Protein AF-A0A2V5QWX0-F1 (afdb_monomer)

Radius of gyration: 23.74 Å; Cα contacts (8 Å, |Δi|>4): 324; chains: 1; bounding box: 74×28×72 Å

Sequence (259 aa):
MKLTSRALVLADAAARFWMTHWLLIVGSVLVFASAILKWVNFPFSRHPVGLQVPLLRNLEVIPHFSLLSYGIGGIAVLTIGIVLVWRSATLPALAAAALLITLWMAAPCRIAFQQPALLGRLVAETQELSMIRGFTKTYLPVNYGTAETYSKKFEFDTIWDRFLAAYSFLGLGWYCFGIGSLLIAISLIARLPAGERVRALALSLIPTGVVIILLTPSLIGEHYFTKACIAQAQGAAERAIRYYRTAMWFDRWYAQDIN

Solvent-accessible surface area (backbone atoms only — not comparable to full-atom values): 13544 Å² total; per-residue (Å²): 115,76,65,61,56,53,50,51,53,50,50,54,53,50,50,54,48,41,75,72,40,46,46,44,52,54,10,49,51,28,39,53,51,13,23,76,24,40,29,39,59,46,78,78,56,84,51,41,29,17,34,36,40,51,69,84,59,77,84,85,70,68,88,48,87,37,85,58,5,52,19,47,49,46,49,52,40,48,54,52,21,52,54,28,47,75,68,71,36,55,68,66,20,41,49,32,26,34,49,44,44,26,56,50,58,43,52,43,47,39,38,33,53,73,30,43,68,56,48,50,47,51,47,49,44,46,51,50,52,50,50,52,47,53,48,40,70,74,75,42,81,88,74,89,67,88,76,82,86,77,85,81,85,78,64,70,89,42,76,65,38,32,40,53,51,35,52,70,34,54,24,67,10,48,55,32,31,41,53,11,25,49,34,34,36,53,51,45,58,74,71,53,56,80,88,51,50,63,58,55,55,57,45,57,46,54,36,53,51,51,51,48,64,56,44,47,38,42,57,55,10,54,53,27,38,54,52,13,54,53,30,44,77,70,67,38,56,73,60,14,54,52,26,41,53,51,10,29,72,46,14,57,56,70,50,55,86,78,114

Foldseek 3Di:
DVVVVVVVVVVVVVVVVCVQCVLLVQLLVLLQVLQQFFFFAAPPDDGAGQQQAAPPDANPDDRDRDCRGNSNLSNVLSVVLVVCVVVVNLLVNLLSLLVLLLSLLVQLLCQLFVHLVNLVNSLVSLVVVVVVVVCCVVPNPDDPDDDDDDPDDQDSLDSVSSSVSSVVRTTPSSVSSNSSSVSSNVSSLVVDDPVCNVVSVVSNVVSVVSSCVSCVLQVQLSVLQVVLVVCVVVVVNVSSVVSLVSSCVSTVNSVVVVD

Mean predicted aligned error: 9.33 Å

Structure (mmCIF, N/CA/C/O backbone):
data_AF-A0A2V5QWX0-F1
#
_entry.id   AF-A0A2V5QWX0-F1
#
loop_
_atom_site.group_PDB
_atom_site.id
_atom_site.type_symbol
_atom_site.label_atom_id
_atom_site.label_alt_id
_atom_site.label_comp_id
_atom_site.label_asym_id
_atom_site.label_entity_id
_atom_site.label_seq_id
_atom_site.pdbx_PDB_ins_code
_atom_site.Cartn_x
_atom_site.Cartn_y
_atom_site.Cartn_z
_atom_site.occupancy
_atom_site.B_iso_or_equiv
_atom_site.auth_seq_id
_atom_site.auth_comp_id
_atom_site.auth_asym_id
_atom_site.auth_atom_id
_atom_site.pdbx_PDB_model_num
ATOM 1 N N . MET A 1 1 ? -43.150 -0.955 34.600 1.00 53.59 1 MET A N 1
ATOM 2 C CA . MET A 1 1 ? -42.214 -0.017 35.270 1.00 53.59 1 MET A CA 1
ATOM 3 C C . MET A 1 1 ? -40.777 -0.534 35.442 1.00 53.59 1 MET A C 1
ATOM 5 O O . MET A 1 1 ? -39.869 0.239 35.196 1.00 53.59 1 MET A O 1
ATOM 9 N N . LYS A 1 2 ? -40.509 -1.801 35.815 1.00 57.66 2 LYS A N 1
ATOM 10 C CA . LYS A 1 2 ? -39.117 -2.308 35.973 1.00 57.66 2 LYS A CA 1
ATOM 11 C C . LYS A 1 2 ? -38.326 -2.511 34.662 1.00 57.66 2 LYS A C 1
ATOM 13 O O . LYS A 1 2 ? -37.102 -2.517 34.686 1.00 57.66 2 LYS A O 1
ATOM 18 N N . LEU A 1 3 ? -39.008 -2.698 33.528 1.00 60.41 3 LEU A N 1
ATOM 19 C CA . LEU A 1 3 ? -38.373 -2.875 32.211 1.00 60.41 3 LEU A CA 1
ATOM 20 C C . LEU A 1 3 ? -37.871 -1.550 31.620 1.00 60.41 3 LEU A C 1
ATOM 22 O O . LEU A 1 3 ? -36.773 -1.499 31.078 1.00 60.41 3 LEU A O 1
ATOM 26 N N . THR A 1 4 ? -38.631 -0.466 31.792 1.00 67.75 4 THR A N 1
ATOM 27 C CA . THR A 1 4 ? -38.266 0.870 31.303 1.00 67.75 4 THR A CA 1
ATOM 28 C C . THR A 1 4 ? -37.077 1.460 32.061 1.00 67.75 4 THR A C 1
ATOM 30 O O . THR A 1 4 ? -36.215 2.074 31.442 1.00 67.75 4 THR A O 1
ATOM 33 N N . SER A 1 5 ? -36.958 1.210 33.371 1.00 70.50 5 SER A N 1
ATOM 34 C CA . SER A 1 5 ? -35.798 1.662 34.154 1.00 70.50 5 SER A CA 1
ATOM 35 C C . SER A 1 5 ? -34.505 0.928 33.785 1.00 70.50 5 SER A C 1
ATOM 37 O O . SER A 1 5 ? -33.458 1.556 33.667 1.00 70.50 5 SER A O 1
ATOM 39 N N . ARG A 1 6 ? -34.565 -0.387 33.529 1.00 74.62 6 ARG A N 1
ATOM 40 C CA . ARG A 1 6 ? -33.408 -1.163 33.046 1.00 74.62 6 ARG A CA 1
ATOM 41 C C . ARG A 1 6 ? -32.978 -0.743 31.639 1.00 74.62 6 ARG A C 1
ATOM 43 O O . ARG A 1 6 ? -31.781 -0.654 31.384 1.00 74.62 6 ARG A O 1
ATOM 50 N N . ALA A 1 7 ? -33.935 -0.446 30.758 1.00 75.94 7 ALA A N 1
ATOM 51 C CA . ALA A 1 7 ? -33.654 0.057 29.414 1.00 75.94 7 ALA A CA 1
ATOM 52 C C . ALA A 1 7 ? -32.977 1.438 29.443 1.00 75.94 7 ALA A C 1
ATOM 54 O O . ALA A 1 7 ? -32.011 1.651 28.719 1.00 75.94 7 ALA A O 1
ATOM 55 N N . LEU A 1 8 ? -33.420 2.342 30.324 1.00 78.62 8 LEU A N 1
ATOM 56 C CA . LEU A 1 8 ? -32.794 3.654 30.525 1.00 78.62 8 LEU A CA 1
ATOM 57 C C . LEU A 1 8 ? -31.354 3.546 31.047 1.00 78.62 8 LEU A C 1
ATOM 59 O O . LEU A 1 8 ? -30.474 4.230 30.537 1.00 78.62 8 LEU A O 1
ATOM 63 N N . VAL A 1 9 ? -31.090 2.652 32.006 1.00 80.75 9 VAL A N 1
ATOM 64 C CA . VAL A 1 9 ? -29.729 2.424 32.529 1.00 80.75 9 VAL A CA 1
ATOM 65 C C . VAL A 1 9 ? -28.806 1.829 31.459 1.00 80.75 9 VAL A C 1
ATOM 67 O O . VAL A 1 9 ? -27.656 2.246 31.341 1.00 80.75 9 VAL A O 1
ATOM 70 N N . LEU A 1 10 ? -29.306 0.890 30.647 1.00 79.31 10 LEU A N 1
ATOM 71 C CA . LEU A 1 10 ? -28.557 0.334 29.514 1.00 79.31 10 LEU A CA 1
ATOM 72 C C . LEU A 1 10 ? -28.285 1.387 28.434 1.00 79.31 10 LEU A C 1
ATOM 74 O O . LEU A 1 10 ? -27.175 1.434 27.908 1.00 79.31 10 LEU A O 1
ATOM 78 N N . ALA A 1 11 ? -29.263 2.241 28.128 1.00 80.38 11 ALA A N 1
ATOM 79 C CA . ALA A 1 11 ? -29.111 3.320 27.158 1.00 80.38 11 ALA A CA 1
ATOM 80 C C . ALA A 1 11 ? -28.080 4.360 27.621 1.00 80.38 11 ALA A C 1
ATOM 82 O O . ALA A 1 11 ? -27.226 4.755 26.831 1.00 80.38 11 ALA A O 1
ATOM 83 N N . ASP A 1 12 ? -28.100 4.748 28.899 1.00 84.38 12 ASP A N 1
ATOM 84 C CA . ASP A 1 12 ? -27.150 5.721 29.451 1.00 84.38 12 ASP A CA 1
ATOM 85 C C . ASP A 1 12 ? -25.724 5.139 29.532 1.00 84.38 12 ASP A C 1
ATOM 87 O O . ASP A 1 12 ? -24.741 5.799 29.186 1.00 84.38 12 ASP A O 1
ATOM 91 N N . ALA A 1 13 ? -25.594 3.854 29.887 1.00 77.06 13 ALA A N 1
ATOM 92 C CA . ALA A 1 13 ? -24.316 3.142 29.842 1.00 77.06 13 ALA A CA 1
ATOM 93 C C . ALA A 1 13 ? -23.769 3.022 28.406 1.00 77.06 13 ALA A C 1
ATOM 95 O O . ALA A 1 13 ? -22.585 3.282 28.171 1.00 77.06 13 ALA A O 1
ATOM 96 N N . ALA A 1 14 ? -24.626 2.687 27.436 1.00 77.50 14 ALA A N 1
ATOM 97 C CA . ALA A 1 14 ? -24.260 2.616 26.024 1.00 77.50 14 ALA A CA 1
ATOM 98 C C . ALA A 1 14 ? -23.865 3.992 25.466 1.00 77.50 14 ALA A C 1
ATOM 100 O O . ALA A 1 14 ? -22.869 4.094 24.750 1.00 77.50 14 ALA A O 1
ATOM 101 N N . ALA A 1 15 ? -24.579 5.058 25.841 1.00 78.56 15 ALA A N 1
ATOM 102 C CA . ALA A 1 15 ? -24.275 6.425 25.427 1.00 78.56 15 ALA A CA 1
ATOM 103 C C . ALA A 1 15 ? -22.910 6.893 25.954 1.00 78.56 15 ALA A C 1
ATOM 105 O O . ALA A 1 15 ? -22.109 7.437 25.193 1.00 78.56 15 ALA A O 1
ATOM 106 N N . ARG A 1 16 ? -22.590 6.619 27.227 1.00 80.56 16 ARG A N 1
ATOM 107 C CA . ARG A 1 16 ? -21.269 6.928 27.809 1.00 80.56 16 ARG A CA 1
ATOM 108 C C . ARG A 1 16 ? -20.152 6.114 27.162 1.00 80.56 16 ARG A C 1
ATOM 110 O O . ARG A 1 16 ? -19.076 6.651 26.882 1.00 80.56 16 ARG A O 1
ATOM 117 N N . PHE A 1 17 ? -20.403 4.834 26.891 1.00 77.75 17 PHE A N 1
ATOM 118 C CA . PHE A 1 17 ? -19.453 3.976 26.189 1.00 77.75 17 PHE A CA 1
ATOM 119 C C . PHE A 1 17 ? -19.171 4.500 24.778 1.00 77.75 17 PHE A C 1
ATOM 121 O O . PHE A 1 17 ? -18.004 4.653 24.410 1.00 77.75 17 PHE A O 1
ATOM 128 N N . TRP A 1 18 ? -20.228 4.849 24.039 1.00 82.00 18 TRP A N 1
ATOM 129 C CA . TRP A 1 18 ? -20.151 5.440 22.707 1.00 82.00 18 TRP A CA 1
ATOM 130 C C . TRP A 1 18 ? -19.388 6.764 22.723 1.00 82.00 18 TRP A C 1
ATOM 132 O O . TRP A 1 18 ? -18.380 6.886 22.038 1.00 82.00 18 TRP A O 1
ATOM 142 N N . MET A 1 19 ? -19.771 7.711 23.583 1.00 78.62 19 MET A N 1
ATOM 143 C CA . MET A 1 19 ? -19.080 8.999 23.753 1.00 78.62 19 MET A CA 1
ATOM 144 C C . MET A 1 19 ? -17.579 8.837 24.008 1.00 78.62 19 MET A C 1
ATOM 146 O O . MET A 1 19 ? -16.774 9.641 23.547 1.00 78.62 19 MET A O 1
ATOM 150 N N . THR A 1 20 ? -17.189 7.765 24.697 1.00 81.81 20 THR A N 1
ATOM 151 C CA . THR A 1 20 ? -15.788 7.509 25.033 1.00 81.81 20 THR A CA 1
ATOM 152 C C . THR A 1 20 ? -15.037 6.781 23.907 1.00 81.81 20 THR A C 1
ATOM 154 O O . THR A 1 20 ? -13.852 7.041 23.700 1.00 81.81 20 THR A O 1
ATOM 157 N N . HIS A 1 21 ? -15.687 5.869 23.171 1.00 85.00 21 HIS A N 1
ATOM 158 C CA . HIS A 1 21 ? -15.045 4.937 22.223 1.00 85.00 21 HIS A CA 1
ATOM 159 C C . HIS A 1 21 ? -15.454 5.124 20.755 1.00 85.00 21 HIS A C 1
ATOM 161 O O . HIS A 1 21 ? -15.026 4.332 19.916 1.00 85.00 21 HIS A O 1
ATOM 167 N N . TRP A 1 22 ? -16.244 6.144 20.412 1.00 88.00 22 TRP A N 1
ATOM 168 C CA . TRP A 1 22 ? -16.793 6.308 19.061 1.00 88.00 22 TRP A CA 1
ATOM 169 C C . TRP A 1 22 ? -15.713 6.321 17.970 1.00 88.00 22 TRP A C 1
ATOM 171 O O . TRP A 1 22 ? -15.892 5.668 16.949 1.00 88.00 22 TRP A O 1
ATOM 181 N N . LEU A 1 23 ? -14.561 6.966 18.202 1.00 88.38 23 LEU A N 1
ATOM 182 C CA . LEU A 1 23 ? -13.438 6.976 17.251 1.00 88.38 23 LEU A CA 1
ATOM 183 C C . LEU A 1 23 ? -12.874 5.572 16.991 1.00 88.38 23 LEU A C 1
ATOM 185 O O . LEU A 1 23 ? -12.606 5.220 15.844 1.00 88.38 23 LEU A O 1
ATOM 189 N N . LEU A 1 24 ? -12.729 4.762 18.045 1.00 88.69 24 LEU A N 1
ATOM 190 C CA . LEU A 1 24 ? -12.291 3.366 17.946 1.00 88.69 24 LEU A CA 1
ATOM 191 C C . LEU A 1 24 ? -13.306 2.532 17.166 1.00 88.69 24 LEU A C 1
ATOM 193 O O . LEU A 1 24 ? -12.916 1.747 16.306 1.00 88.69 24 LEU A O 1
ATOM 197 N N . ILE A 1 25 ? -14.598 2.714 17.450 1.00 89.31 25 ILE A N 1
ATOM 198 C CA . ILE A 1 25 ? -15.682 1.962 16.811 1.00 89.31 25 ILE A CA 1
ATOM 199 C C . ILE A 1 25 ? -15.760 2.316 15.325 1.00 89.31 25 ILE A C 1
ATOM 201 O O . ILE A 1 25 ? -15.669 1.429 14.479 1.00 89.31 25 ILE A O 1
ATOM 205 N N . VAL A 1 26 ? -15.861 3.607 15.000 1.00 92.69 26 VAL A N 1
ATOM 206 C CA . VAL A 1 26 ? -15.926 4.093 13.615 1.00 92.69 26 VAL A CA 1
ATOM 207 C C . VAL A 1 26 ? -14.666 3.693 12.851 1.00 92.69 26 VAL A C 1
ATOM 209 O O . VAL A 1 26 ? -14.766 3.164 11.745 1.00 92.69 26 VAL A O 1
ATOM 212 N N . GLY A 1 27 ? -13.485 3.865 13.450 1.00 90.50 27 GLY A N 1
ATOM 213 C CA . GLY A 1 27 ? -12.227 3.472 12.824 1.00 90.50 27 GLY A CA 1
ATOM 214 C C . GLY A 1 27 ? -12.140 1.969 12.549 1.00 90.50 27 GLY A C 1
ATOM 215 O O . GLY A 1 27 ? -11.755 1.568 11.452 1.00 90.50 27 GLY A O 1
ATOM 216 N N . SER A 1 28 ? -12.586 1.135 13.493 1.00 91.00 28 SER A N 1
ATOM 217 C CA . SER A 1 28 ? -12.629 -0.326 13.326 1.00 91.00 28 SER A CA 1
ATOM 218 C C . SER A 1 28 ? -13.594 -0.748 12.220 1.00 91.00 28 SER A C 1
ATOM 220 O O . SER A 1 28 ? -13.252 -1.601 11.403 1.00 91.00 28 SER A O 1
ATOM 222 N N . VAL A 1 29 ? -14.777 -0.128 12.154 1.00 92.94 29 VAL A N 1
ATOM 223 C CA . VAL A 1 29 ? -15.765 -0.389 11.095 1.00 92.94 29 VAL A CA 1
ATOM 224 C C . VAL A 1 29 ? -15.205 -0.008 9.727 1.00 92.94 29 VAL A C 1
ATOM 226 O O . VAL A 1 29 ? -15.354 -0.777 8.783 1.00 92.94 29 VAL A O 1
ATOM 229 N N . LEU A 1 30 ? -14.514 1.128 9.615 1.00 92.38 30 LEU A N 1
ATOM 230 C CA . LEU A 1 30 ? -13.888 1.558 8.363 1.00 92.38 30 LEU A CA 1
ATOM 231 C C . LEU A 1 30 ? -12.765 0.613 7.916 1.00 92.38 30 LEU A C 1
ATOM 233 O O . LEU A 1 30 ? -12.723 0.235 6.744 1.00 92.38 30 LEU A O 1
ATOM 237 N N . VAL A 1 31 ? -11.892 0.184 8.835 1.00 90.25 31 VAL A N 1
ATOM 238 C CA . VAL A 1 31 ? -10.837 -0.803 8.543 1.00 90.25 31 VAL A CA 1
ATOM 239 C C . VAL A 1 31 ? -11.451 -2.143 8.133 1.00 90.25 31 VAL A C 1
ATOM 241 O O . VAL A 1 31 ? -11.013 -2.737 7.151 1.00 90.25 31 VAL A O 1
ATOM 244 N N . PHE A 1 32 ? -12.503 -2.601 8.809 1.00 89.94 32 PHE A N 1
ATOM 245 C CA . PHE A 1 32 ? -13.180 -3.846 8.452 1.00 89.94 32 PHE A CA 1
ATOM 246 C C . PHE A 1 32 ? -13.877 -3.756 7.086 1.00 89.94 32 PHE A C 1
ATOM 248 O O . PHE A 1 32 ? -13.670 -4.608 6.222 1.00 89.94 32 PHE A O 1
ATOM 255 N N . ALA A 1 33 ? -14.639 -2.686 6.846 1.00 89.69 33 ALA A N 1
ATOM 256 C CA . ALA A 1 33 ? -15.301 -2.435 5.569 1.00 89.69 33 ALA A CA 1
ATOM 257 C C . ALA A 1 33 ? -14.288 -2.321 4.423 1.00 89.69 33 ALA A C 1
ATOM 259 O O . ALA A 1 33 ? -14.529 -2.829 3.330 1.00 89.69 33 ALA A O 1
ATOM 260 N N . SER A 1 34 ? -13.115 -1.732 4.670 1.00 89.56 34 SER A N 1
ATOM 261 C CA . SER A 1 34 ? -12.067 -1.630 3.655 1.00 89.56 34 SER A CA 1
ATOM 262 C C . SER A 1 34 ? -11.634 -2.985 3.089 1.00 89.56 34 SER A C 1
ATOM 264 O O . SER A 1 34 ? -11.262 -3.052 1.919 1.00 89.56 34 SER A O 1
ATOM 266 N N . ALA A 1 35 ? -11.713 -4.068 3.874 1.00 86.38 35 ALA A N 1
ATOM 267 C CA . ALA A 1 35 ? -11.312 -5.397 3.427 1.00 86.38 35 ALA A CA 1
ATOM 268 C C . ALA A 1 35 ? -12.201 -5.910 2.285 1.00 86.38 35 ALA A C 1
ATOM 270 O O . ALA A 1 35 ? -11.708 -6.637 1.426 1.00 86.38 35 ALA A O 1
ATOM 271 N N . ILE A 1 36 ? -13.475 -5.497 2.252 1.00 85.56 36 ILE A N 1
ATOM 272 C CA . ILE A 1 36 ? -14.472 -5.881 1.238 1.00 85.56 36 ILE A CA 1
ATOM 273 C C . ILE A 1 36 ? -14.732 -4.792 0.184 1.00 85.56 36 ILE A C 1
ATOM 275 O O . ILE A 1 36 ? -15.482 -5.017 -0.765 1.00 85.56 36 ILE A O 1
ATOM 279 N N . LEU A 1 37 ? -14.102 -3.623 0.316 1.00 87.12 37 LEU A N 1
ATOM 280 C CA . LEU A 1 37 ? -14.188 -2.533 -0.655 1.00 87.12 37 LEU A CA 1
ATOM 281 C C . LEU A 1 37 ? -13.087 -2.628 -1.719 1.00 87.12 37 LEU A C 1
ATOM 283 O O . LEU A 1 37 ? -12.046 -3.258 -1.525 1.00 87.12 37 LEU A O 1
ATOM 287 N N . LYS A 1 38 ? -13.315 -1.965 -2.859 1.00 86.56 38 LYS A N 1
ATOM 288 C CA . LYS A 1 38 ? -12.349 -1.866 -3.963 1.00 86.56 38 LYS A CA 1
ATOM 289 C C . LYS A 1 38 ? -11.113 -1.086 -3.506 1.00 86.56 38 LYS A C 1
ATOM 291 O O . LYS A 1 38 ? -11.242 0.066 -3.089 1.00 86.56 38 LYS A O 1
ATOM 296 N N . TRP A 1 39 ? -9.936 -1.701 -3.590 1.00 82.94 39 TRP A N 1
ATOM 297 C CA . TRP A 1 39 ? -8.661 -1.072 -3.216 1.00 82.94 39 TRP A CA 1
ATOM 298 C C . TRP A 1 39 ? -7.938 -0.447 -4.403 1.00 82.94 39 TRP A C 1
ATOM 300 O O . TRP A 1 39 ? -7.329 0.605 -4.242 1.00 82.94 39 TRP A O 1
ATOM 310 N N . VAL A 1 40 ? -8.026 -1.067 -5.581 1.00 82.69 40 VAL A N 1
ATOM 311 C CA . VAL A 1 40 ? -7.425 -0.563 -6.823 1.00 82.69 40 VAL A CA 1
ATOM 312 C C . VAL A 1 40 ? -8.486 -0.558 -7.917 1.00 82.69 40 VAL A C 1
ATOM 314 O O . VAL A 1 40 ? -9.216 -1.534 -8.092 1.00 82.69 40 VAL A O 1
ATOM 317 N N . ASN A 1 41 ? -8.587 0.541 -8.651 1.00 80.19 41 ASN A N 1
ATOM 318 C CA . ASN A 1 41 ? -9.560 0.737 -9.712 1.00 80.19 41 ASN A CA 1
ATOM 319 C C . ASN A 1 41 ? -8.929 0.409 -11.068 1.00 80.19 41 ASN A C 1
ATOM 321 O O . ASN A 1 41 ? -8.251 1.240 -11.661 1.00 80.19 41 ASN A O 1
ATOM 325 N N . PHE A 1 42 ? -9.179 -0.802 -11.563 1.00 73.38 42 PHE A N 1
ATOM 326 C CA . PHE A 1 42 ? -8.927 -1.147 -12.964 1.00 73.38 42 PHE A CA 1
ATOM 327 C C . PHE A 1 42 ? -10.035 -0.606 -13.883 1.00 73.38 42 PHE A C 1
ATOM 329 O O . PHE A 1 42 ? -11.201 -0.736 -13.514 1.00 73.38 42 PHE A O 1
ATOM 336 N N . PRO A 1 43 ? -9.713 -0.032 -15.055 1.00 67.50 43 PRO A N 1
ATOM 337 C CA . PRO A 1 43 ? -10.717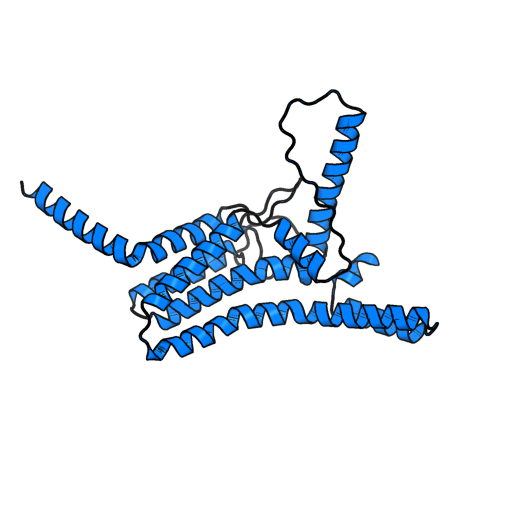 0.434 -16.014 1.00 67.50 43 PRO A CA 1
ATOM 338 C C . PRO A 1 43 ? -11.503 -0.698 -16.694 1.00 67.50 43 PRO A C 1
ATOM 340 O O . PRO A 1 43 ? -12.711 -0.565 -16.879 1.00 67.50 43 PRO A O 1
ATOM 343 N N . PHE A 1 44 ? -10.842 -1.809 -17.044 1.00 62.31 44 PHE A N 1
ATOM 344 C CA . PHE A 1 44 ? -11.472 -2.952 -17.723 1.00 62.31 44 PHE A CA 1
ATOM 345 C C . PHE A 1 44 ? -11.485 -4.215 -16.863 1.00 62.31 44 PHE A C 1
ATOM 347 O O . PHE A 1 44 ? -12.464 -4.965 -16.853 1.00 62.31 44 PHE A O 1
ATOM 354 N N . SER A 1 45 ? -10.397 -4.463 -16.134 1.00 68.56 45 SER A N 1
ATOM 355 C CA . SER A 1 45 ? -10.262 -5.658 -15.302 1.00 68.56 45 SER A CA 1
ATOM 356 C C . SER A 1 45 ? -11.094 -5.583 -14.012 1.00 68.56 45 SER A C 1
ATOM 358 O O . SER A 1 45 ? -11.471 -4.517 -13.525 1.00 68.56 45 SER A O 1
ATOM 360 N N . ARG A 1 46 ? -11.366 -6.744 -13.399 1.00 69.62 46 ARG A N 1
ATOM 361 C CA . ARG A 1 46 ? -12.071 -6.812 -12.109 1.00 69.62 46 ARG A CA 1
ATOM 362 C C . ARG A 1 46 ? -11.267 -6.073 -11.036 1.00 69.62 46 ARG A C 1
ATOM 364 O O . ARG A 1 46 ? -1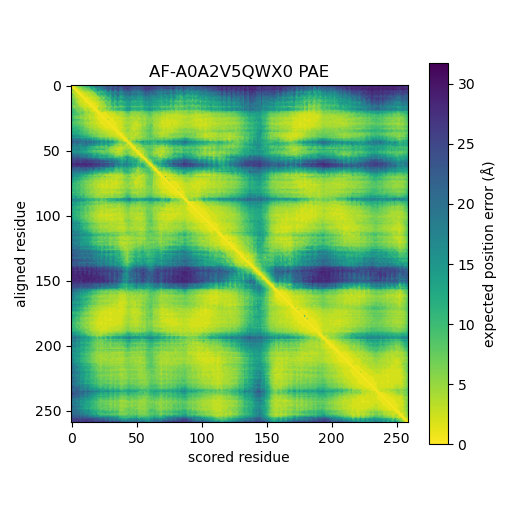0.129 -6.436 -10.756 1.00 69.62 46 ARG A O 1
ATOM 371 N N . HIS A 1 47 ? -11.878 -5.076 -10.402 1.00 77.38 47 HIS A N 1
ATOM 372 C CA . HIS A 1 47 ? -11.229 -4.307 -9.340 1.00 77.38 47 HIS A CA 1
ATOM 373 C C . HIS A 1 47 ? -10.905 -5.207 -8.134 1.00 77.38 47 HIS A C 1
ATOM 375 O O . HIS A 1 47 ? -11.836 -5.785 -7.555 1.00 77.38 47 HIS A O 1
ATOM 381 N N . PRO A 1 48 ? -9.630 -5.334 -7.722 1.00 76.06 48 PRO A N 1
ATOM 382 C CA . PRO A 1 48 ? -9.280 -6.135 -6.570 1.00 76.06 48 PRO A CA 1
ATOM 383 C C . PRO A 1 48 ? -9.808 -5.482 -5.296 1.00 76.06 48 PRO A C 1
ATOM 385 O O . PRO A 1 48 ? -9.680 -4.279 -5.037 1.00 76.06 48 PRO A O 1
ATOM 388 N N . VAL A 1 49 ? -10.416 -6.335 -4.491 1.00 80.50 49 VAL A N 1
ATOM 389 C CA . VAL A 1 49 ? -10.909 -6.018 -3.157 1.00 80.50 49 VAL A CA 1
ATOM 390 C C . VAL A 1 49 ? -9.754 -6.161 -2.157 1.00 80.50 49 VAL A C 1
ATOM 392 O O . VAL A 1 49 ? -8.807 -6.890 -2.441 1.00 80.50 49 VAL A O 1
ATOM 395 N N . GLY A 1 50 ? -9.799 -5.526 -0.982 1.00 72.31 50 GLY A N 1
ATOM 396 C CA . GLY A 1 50 ? -8.712 -5.597 0.014 1.00 72.31 50 GLY A CA 1
ATOM 397 C C . GLY A 1 50 ? -8.236 -7.020 0.361 1.00 72.31 50 GLY A C 1
ATOM 398 O O . GLY A 1 50 ? -7.039 -7.247 0.539 1.00 72.31 50 GLY A O 1
ATOM 399 N N . LEU A 1 51 ? -9.143 -8.004 0.378 1.00 76.81 51 LEU A N 1
ATOM 400 C CA . LEU A 1 51 ? -8.837 -9.436 0.577 1.00 76.81 51 LEU A CA 1
ATOM 401 C C . LEU A 1 51 ? -8.072 -10.104 -0.586 1.00 76.81 51 LEU A C 1
ATOM 403 O O . LEU A 1 51 ? -7.525 -11.196 -0.432 1.00 76.81 51 LEU A O 1
ATOM 407 N N . GLN A 1 52 ? -8.060 -9.475 -1.757 1.00 78.25 52 GLN A N 1
ATOM 408 C CA . GLN A 1 52 ? -7.427 -9.973 -2.981 1.00 78.25 52 GLN A CA 1
ATOM 409 C C . GLN A 1 52 ? -6.120 -9.243 -3.299 1.00 78.25 52 GLN A C 1
ATOM 411 O O . GLN A 1 52 ? -5.407 -9.671 -4.199 1.00 78.25 52 GLN A O 1
ATOM 416 N N . VAL A 1 53 ? -5.781 -8.167 -2.577 1.00 73.44 53 VAL A N 1
ATOM 417 C CA . VAL A 1 53 ? -4.513 -7.446 -2.758 1.00 73.44 53 VAL A CA 1
ATOM 418 C C . VAL A 1 53 ? -3.420 -8.150 -1.939 1.00 73.44 53 VAL A C 1
ATOM 420 O O . VAL A 1 53 ? -3.451 -8.067 -0.709 1.00 73.44 53 VAL A O 1
ATOM 423 N N . PRO A 1 54 ? -2.455 -8.854 -2.563 1.00 76.81 54 PRO A N 1
ATOM 424 C CA . PRO A 1 54 ? -1.413 -9.589 -1.861 1.00 76.81 54 PRO A CA 1
ATOM 425 C C . PRO A 1 54 ? -0.365 -8.661 -1.225 1.00 76.81 54 PRO A C 1
ATOM 427 O O . PRO A 1 54 ? 0.127 -7.706 -1.829 1.00 76.81 54 PRO A O 1
ATOM 430 N N . LEU A 1 55 ? 0.046 -9.002 -0.004 1.00 66.19 55 LEU A N 1
ATOM 431 C CA . LEU A 1 55 ? 1.019 -8.241 0.780 1.00 66.19 55 LEU A CA 1
ATOM 432 C C . LEU A 1 55 ? 2.474 -8.470 0.342 1.00 66.19 55 LEU A C 1
ATOM 434 O O . LEU A 1 55 ? 3.319 -7.607 0.530 1.00 66.19 55 LEU A O 1
ATOM 438 N N . LEU A 1 56 ? 2.783 -9.640 -0.220 1.00 64.31 56 LEU A N 1
ATOM 439 C CA . LEU A 1 56 ? 4.162 -10.061 -0.526 1.00 64.31 56 LEU A CA 1
ATOM 440 C C . LEU A 1 56 ? 4.346 -10.531 -1.975 1.00 64.31 56 LEU A C 1
ATOM 442 O O . LEU A 1 56 ? 5.453 -10.468 -2.497 1.00 64.31 56 LEU A O 1
ATOM 446 N N . ARG A 1 57 ? 3.273 -10.962 -2.649 1.00 62.72 57 ARG A N 1
ATOM 447 C CA . ARG A 1 57 ? 3.323 -11.513 -4.013 1.00 62.72 57 ARG A CA 1
ATOM 448 C C . ARG A 1 57 ? 3.033 -10.440 -5.070 1.00 62.72 57 ARG A C 1
ATOM 450 O O . ARG A 1 57 ? 2.340 -9.467 -4.775 1.00 62.72 57 ARG A O 1
ATOM 457 N N . ASN A 1 58 ? 3.546 -10.623 -6.288 1.00 62.28 58 ASN A N 1
ATOM 458 C CA . ASN A 1 58 ? 3.220 -9.766 -7.432 1.00 62.28 58 ASN A CA 1
ATOM 459 C C . ASN A 1 58 ? 1.728 -9.889 -7.777 1.00 62.28 58 ASN A C 1
ATOM 461 O O . ASN A 1 58 ? 1.196 -10.998 -7.834 1.00 62.28 58 ASN A O 1
ATOM 465 N N . LEU A 1 59 ? 1.068 -8.752 -8.022 1.00 57.09 59 LEU A N 1
ATOM 466 C CA . LEU A 1 59 ? -0.345 -8.666 -8.424 1.00 57.09 59 LEU A CA 1
ATOM 467 C C . LEU A 1 59 ? -0.611 -9.136 -9.871 1.00 57.09 59 LEU A C 1
ATOM 469 O O . LEU A 1 59 ? -1.756 -9.148 -10.309 1.00 57.09 59 LEU A O 1
ATOM 473 N N . GLU A 1 60 ? 0.429 -9.529 -10.610 1.00 54.25 60 GLU A N 1
ATOM 474 C CA . GLU A 1 60 ? 0.371 -9.898 -12.034 1.00 54.25 60 GLU A CA 1
ATOM 475 C C . GLU A 1 60 ? -0.487 -11.143 -12.316 1.00 54.25 60 GLU A C 1
ATOM 477 O O . GLU A 1 60 ? -1.026 -11.287 -13.412 1.00 54.25 60 GLU A O 1
ATOM 482 N N . VAL A 1 61 ? -0.652 -12.036 -11.336 1.00 49.97 61 VAL A N 1
ATOM 483 C CA . VAL A 1 61 ? -1.254 -13.357 -11.550 1.00 49.97 61 VAL A CA 1
ATOM 484 C C . VAL A 1 61 ? -2.567 -13.475 -10.785 1.00 49.97 61 VAL A C 1
ATOM 486 O O . VAL A 1 61 ? -2.565 -13.960 -9.661 1.00 49.97 61 VAL A O 1
ATOM 489 N N . ILE A 1 62 ? -3.660 -13.056 -11.438 1.00 49.84 62 ILE A N 1
ATOM 490 C CA . ILE A 1 62 ? -5.079 -13.399 -11.191 1.00 49.84 62 ILE A CA 1
ATOM 491 C C . ILE A 1 62 ? -5.573 -13.159 -9.737 1.00 49.84 62 ILE A C 1
ATOM 493 O O . ILE A 1 62 ? -5.011 -13.707 -8.792 1.00 49.84 62 ILE A O 1
ATOM 497 N N . PRO A 1 63 ? -6.680 -12.420 -9.511 1.00 54.62 63 PRO A N 1
ATOM 498 C CA . PRO A 1 63 ? -7.172 -12.098 -8.167 1.00 54.62 63 PRO A CA 1
ATOM 499 C C . PRO A 1 63 ? -7.692 -13.347 -7.435 1.00 54.62 63 PRO A C 1
ATOM 501 O O . PRO A 1 63 ? -8.878 -13.670 -7.469 1.00 54.62 63 PRO A O 1
ATOM 504 N N . HIS A 1 64 ? -6.793 -14.051 -6.757 1.00 59.88 64 HIS A N 1
ATOM 505 C CA . HIS A 1 64 ? -7.110 -15.154 -5.864 1.00 59.88 64 HIS A CA 1
ATOM 506 C C . HIS A 1 64 ? -7.160 -14.646 -4.424 1.00 59.88 64 HIS A C 1
ATOM 508 O O . HIS A 1 64 ? -6.414 -13.744 -4.037 1.00 59.88 64 HIS A O 1
ATOM 514 N N . PHE A 1 65 ? -8.029 -15.244 -3.609 1.00 59.94 65 PHE A N 1
ATOM 515 C CA . PHE A 1 65 ? -8.001 -15.025 -2.167 1.00 59.94 65 PHE A CA 1
ATOM 516 C C . PHE A 1 65 ? -6.627 -15.433 -1.627 1.00 59.94 65 PHE A C 1
ATOM 518 O O . PHE A 1 65 ? -6.233 -16.594 -1.719 1.00 59.94 65 PHE A O 1
ATOM 525 N N . SER A 1 66 ? -5.891 -14.466 -1.080 1.00 65.19 66 SER A N 1
ATOM 526 C CA . SER A 1 66 ? -4.584 -14.698 -0.472 1.00 65.19 66 SER A CA 1
ATOM 527 C C . SER A 1 66 ? -4.698 -14.511 1.031 1.00 65.19 66 SER A C 1
ATOM 529 O O . SER A 1 66 ? -5.135 -13.453 1.484 1.00 65.19 66 SER A O 1
ATOM 531 N N . LEU A 1 67 ? -4.253 -15.513 1.796 1.00 66.12 67 LEU A N 1
ATOM 532 C CA . LEU A 1 67 ? -4.123 -15.438 3.258 1.00 66.12 67 LEU A CA 1
ATOM 533 C C . LEU A 1 67 ? -3.208 -14.277 3.688 1.00 66.12 67 LEU A C 1
ATOM 535 O O . LEU A 1 67 ? -3.420 -13.664 4.728 1.00 66.12 67 LEU A O 1
ATOM 539 N N . LEU A 1 68 ? -2.229 -13.933 2.846 1.00 77.19 68 LEU A N 1
ATOM 540 C CA . LEU A 1 68 ? -1.351 -12.775 3.000 1.00 77.19 68 LEU A CA 1
ATOM 541 C C . LEU A 1 68 ? -1.860 -11.627 2.123 1.00 77.19 68 LEU A C 1
ATOM 543 O O . LEU A 1 68 ? -1.206 -11.244 1.150 1.00 77.19 68 LEU A O 1
ATOM 547 N N . SER A 1 69 ? -3.054 -11.123 2.427 1.00 83.12 69 SER A N 1
ATOM 548 C CA . SER A 1 69 ? -3.628 -9.934 1.788 1.00 83.12 69 SER A CA 1
ATOM 549 C C . SER A 1 69 ? -3.669 -8.745 2.741 1.00 83.12 69 SER A C 1
ATOM 551 O O . SER A 1 69 ? -3.659 -8.914 3.962 1.00 83.12 69 SER A O 1
ATOM 553 N N . TYR A 1 70 ? -3.745 -7.534 2.185 1.00 81.31 70 TYR A N 1
ATOM 554 C CA . TYR A 1 70 ? -3.904 -6.311 2.978 1.00 81.31 70 TYR A CA 1
ATOM 555 C C . TYR A 1 70 ? -5.169 -6.351 3.845 1.00 81.31 70 TYR A C 1
ATOM 557 O O . TYR A 1 70 ? -5.122 -5.947 5.004 1.00 81.31 70 TYR A O 1
ATOM 565 N N . GLY A 1 71 ? -6.272 -6.899 3.323 1.00 81.56 71 GLY A N 1
ATOM 566 C CA . GLY A 1 71 ? -7.519 -7.062 4.071 1.00 81.56 71 GLY A CA 1
ATOM 567 C C . GLY A 1 71 ? -7.381 -8.015 5.260 1.00 81.56 71 GLY A C 1
ATOM 568 O O . GLY A 1 71 ? -7.735 -7.645 6.377 1.00 81.56 71 GLY A O 1
ATOM 569 N N . ILE A 1 72 ? -6.825 -9.216 5.054 1.00 85.19 72 ILE A N 1
ATOM 570 C CA . ILE A 1 72 ? -6.658 -10.201 6.141 1.00 85.19 72 ILE A CA 1
ATOM 571 C C . ILE A 1 72 ? -5.637 -9.708 7.168 1.00 85.19 72 ILE A C 1
ATOM 573 O O . ILE A 1 72 ? -5.900 -9.782 8.367 1.00 85.19 72 ILE A O 1
ATOM 577 N N . GLY A 1 73 ? -4.511 -9.149 6.714 1.00 85.75 73 GLY A N 1
ATOM 578 C CA . GLY A 1 73 ? -3.511 -8.547 7.595 1.00 85.75 73 GLY A CA 1
ATOM 579 C C . GLY A 1 73 ? -4.092 -7.395 8.416 1.00 85.75 73 GLY A C 1
ATOM 580 O O . GLY A 1 73 ? -3.896 -7.344 9.628 1.00 85.75 73 GLY A O 1
ATOM 581 N N . GLY A 1 74 ? -4.879 -6.523 7.783 1.00 86.06 74 GLY A N 1
ATOM 582 C CA . GLY A 1 74 ? -5.587 -5.433 8.449 1.00 86.06 74 GLY A CA 1
ATOM 583 C C . GLY A 1 74 ? -6.562 -5.919 9.522 1.00 86.06 74 GLY A C 1
ATOM 584 O O . GLY A 1 74 ? -6.529 -5.422 10.645 1.00 86.06 74 GLY A O 1
ATOM 585 N N . ILE A 1 75 ? -7.382 -6.931 9.216 1.00 88.81 75 ILE A N 1
ATOM 586 C CA . ILE A 1 75 ? -8.315 -7.533 10.183 1.00 88.81 75 ILE A CA 1
ATOM 587 C C . ILE A 1 75 ? -7.550 -8.189 11.340 1.00 88.81 75 ILE A C 1
ATOM 589 O O . ILE A 1 75 ? -7.894 -7.970 12.500 1.00 88.81 75 ILE A O 1
ATOM 593 N N . ALA A 1 76 ? -6.489 -8.948 11.057 1.00 90.06 76 ALA A N 1
ATOM 594 C CA . ALA A 1 76 ? -5.682 -9.594 12.089 1.00 90.06 76 ALA A CA 1
ATOM 595 C C . ALA A 1 76 ? -5.058 -8.559 13.041 1.00 90.06 76 ALA A C 1
ATOM 597 O O . ALA A 1 76 ? -5.231 -8.653 14.256 1.00 90.06 76 ALA A O 1
ATOM 598 N N . VAL A 1 77 ? -4.417 -7.516 12.505 1.00 90.69 77 VAL A N 1
ATOM 599 C CA . VAL A 1 77 ? -3.821 -6.444 13.319 1.00 90.69 77 VAL A CA 1
ATOM 600 C C . VAL A 1 77 ? -4.891 -5.677 14.103 1.00 90.69 77 VAL A C 1
ATOM 602 O O . VAL A 1 77 ? -4.684 -5.379 15.279 1.00 90.69 77 VAL A O 1
ATOM 605 N N . LEU A 1 78 ? -6.058 -5.419 13.502 1.00 90.38 78 LEU A N 1
ATOM 606 C CA . LEU A 1 78 ? -7.182 -4.773 14.180 1.00 90.38 78 LEU A CA 1
ATOM 607 C C . LEU A 1 78 ? -7.692 -5.611 15.360 1.00 90.38 78 LEU A C 1
ATOM 609 O O . LEU A 1 78 ? -7.859 -5.080 16.456 1.00 90.38 78 LEU A O 1
ATOM 613 N N . THR A 1 79 ? -7.910 -6.915 15.163 1.00 89.75 79 THR A N 1
ATOM 614 C CA . THR A 1 79 ? -8.379 -7.810 16.237 1.00 89.75 79 THR A CA 1
ATOM 615 C C . THR A 1 79 ? -7.382 -7.876 17.392 1.00 89.75 79 THR A C 1
ATOM 617 O O . THR A 1 79 ? -7.786 -7.744 18.547 1.00 89.75 79 THR A O 1
ATOM 620 N N . ILE A 1 80 ? -6.081 -7.976 17.096 1.00 89.56 80 ILE A N 1
ATOM 621 C CA . ILE A 1 80 ? -5.014 -7.921 18.105 1.00 89.56 80 ILE A CA 1
ATOM 622 C C . ILE A 1 80 ? -5.053 -6.579 18.847 1.00 89.56 80 ILE A C 1
ATOM 624 O O . ILE A 1 80 ? -5.029 -6.557 20.077 1.00 89.56 80 ILE A O 1
ATOM 628 N N . GLY A 1 81 ? -5.174 -5.463 18.121 1.00 86.50 81 GLY A N 1
ATOM 629 C CA . GLY A 1 81 ? -5.279 -4.125 18.703 1.00 86.50 81 GLY A CA 1
ATOM 630 C C . GLY A 1 81 ? -6.464 -3.989 19.662 1.00 86.50 81 GLY A C 1
ATOM 631 O O . GLY A 1 81 ? -6.289 -3.522 20.785 1.00 86.50 81 GLY A O 1
ATOM 632 N N . ILE A 1 82 ? -7.651 -4.464 19.271 1.00 87.19 82 ILE A N 1
ATOM 633 C CA . ILE A 1 82 ? -8.861 -4.436 20.110 1.00 87.19 82 ILE A CA 1
ATOM 634 C C . ILE A 1 82 ? -8.673 -5.280 21.378 1.00 87.19 82 ILE A C 1
ATOM 636 O O . ILE A 1 82 ? -8.998 -4.821 22.474 1.00 87.19 82 ILE A O 1
ATOM 640 N N . VAL A 1 83 ? -8.107 -6.486 21.256 1.00 89.12 83 VAL A N 1
ATOM 641 C CA . VAL A 1 83 ? -7.825 -7.359 22.410 1.00 89.12 83 VAL A CA 1
ATOM 642 C C . VAL A 1 83 ? -6.838 -6.698 23.377 1.00 89.12 83 VAL A C 1
ATOM 644 O O . VAL A 1 83 ? -7.013 -6.785 24.593 1.00 89.12 83 VAL A O 1
ATOM 647 N N . LEU A 1 84 ? -5.825 -5.999 22.862 1.00 87.94 84 LEU A N 1
ATOM 648 C CA . LEU A 1 84 ? -4.848 -5.277 23.680 1.00 87.94 84 LEU A CA 1
ATOM 649 C C . LEU A 1 84 ? -5.466 -4.072 24.397 1.00 87.94 84 LEU A C 1
ATOM 651 O O . LEU A 1 84 ? -5.195 -3.875 25.582 1.00 87.94 84 LEU A O 1
ATOM 655 N N . VAL A 1 85 ? -6.347 -3.319 23.730 1.00 84.88 85 VAL A N 1
ATOM 656 C CA . VAL A 1 85 ? -7.128 -2.248 24.375 1.00 84.88 85 VAL A CA 1
ATOM 657 C C . VAL A 1 85 ? -7.989 -2.814 25.500 1.00 84.88 85 VAL A C 1
ATOM 659 O O . VAL A 1 85 ? -8.042 -2.229 26.580 1.00 84.88 85 VAL A O 1
ATOM 662 N N . TRP A 1 86 ? -8.624 -3.968 25.279 1.00 83.94 86 TRP A N 1
ATOM 663 C CA . TRP A 1 86 ? -9.457 -4.611 26.295 1.00 83.94 86 TRP A CA 1
ATOM 664 C C . TRP A 1 86 ? -8.655 -5.070 27.522 1.00 83.94 86 TRP A C 1
ATOM 666 O O . TRP A 1 86 ? -9.166 -5.050 28.638 1.00 83.94 86 TRP A O 1
ATOM 676 N N . ARG A 1 87 ? -7.372 -5.405 27.338 1.00 85.31 87 ARG A N 1
ATOM 677 C CA . ARG A 1 87 ? -6.425 -5.715 28.422 1.00 85.31 87 ARG A CA 1
ATOM 678 C C . ARG A 1 87 ? -5.755 -4.481 29.043 1.00 85.31 87 ARG A C 1
ATOM 680 O O . ARG A 1 87 ? -4.772 -4.634 29.763 1.00 85.31 87 ARG A O 1
ATOM 687 N N . SER A 1 88 ? -6.247 -3.273 28.763 1.00 76.94 88 SER A N 1
ATOM 688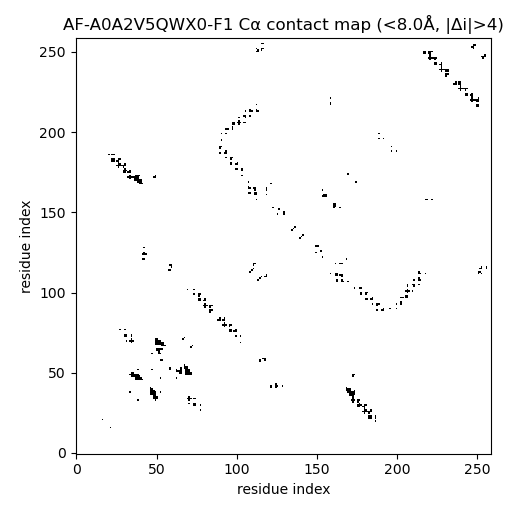 C CA . SER A 1 88 ? -5.665 -1.998 29.219 1.00 76.94 88 SER A CA 1
ATOM 689 C C . SER A 1 88 ? -4.221 -1.758 28.754 1.00 76.94 88 SER A C 1
ATOM 691 O O . SER A 1 88 ? -3.512 -0.925 29.315 1.00 76.94 88 SER A O 1
ATOM 693 N N . ALA A 1 89 ? -3.776 -2.451 27.702 1.00 79.75 89 ALA A N 1
ATOM 694 C CA . ALA A 1 89 ? -2.437 -2.331 27.142 1.00 79.75 89 ALA A CA 1
ATOM 695 C C . ALA A 1 89 ? -2.446 -1.335 25.965 1.00 79.75 89 ALA A C 1
ATOM 697 O O . ALA A 1 89 ? -2.405 -1.708 24.790 1.00 79.75 89 ALA A O 1
ATOM 698 N N . THR A 1 90 ? -2.524 -0.041 26.283 1.00 80.94 90 THR A N 1
ATOM 699 C CA . THR A 1 90 ? -2.671 1.055 25.304 1.00 80.94 90 THR A CA 1
ATOM 700 C C . THR A 1 90 ? -1.452 1.235 24.397 1.00 80.94 90 THR A C 1
ATOM 702 O O . THR A 1 90 ? -1.610 1.507 23.209 1.00 80.94 90 THR A O 1
ATOM 705 N N . LEU A 1 91 ? -0.238 1.037 24.915 1.00 81.31 91 LEU A N 1
ATOM 706 C CA . LEU A 1 91 ? 1.005 1.177 24.151 1.00 81.31 91 LEU A CA 1
ATOM 707 C C . LEU A 1 91 ? 1.180 0.105 23.051 1.00 81.31 91 LEU A C 1
ATOM 709 O O . LEU A 1 91 ? 1.435 0.477 21.905 1.00 81.31 91 LEU A O 1
ATOM 713 N N . PRO A 1 92 ? 0.997 -1.208 23.306 1.00 81.88 92 PRO A N 1
ATOM 714 C CA . PRO A 1 92 ? 1.033 -2.200 22.230 1.00 81.88 92 PRO A CA 1
ATOM 715 C C . PRO A 1 92 ? -0.181 -2.097 21.292 1.00 81.88 92 PRO A C 1
ATOM 717 O O . PRO A 1 92 ? -0.049 -2.378 20.102 1.00 81.88 92 PRO A O 1
ATOM 720 N N . ALA A 1 93 ? -1.339 -1.620 21.769 1.00 84.56 93 ALA A N 1
ATOM 721 C CA . ALA A 1 93 ? -2.450 -1.273 20.880 1.00 84.56 93 ALA A CA 1
ATOM 722 C C . ALA A 1 93 ? -2.078 -0.131 19.917 1.00 84.56 93 ALA A C 1
ATOM 724 O O . ALA A 1 93 ? -2.450 -0.161 18.743 1.00 84.56 93 ALA A O 1
ATOM 725 N N . LEU A 1 94 ? -1.295 0.850 20.379 1.00 86.44 94 LEU A N 1
ATOM 726 C CA . LEU A 1 94 ? -0.775 1.910 19.520 1.00 86.44 94 LEU A CA 1
ATOM 727 C C . LEU A 1 94 ? 0.225 1.368 18.490 1.00 86.44 94 LEU A C 1
ATOM 729 O O . LEU A 1 94 ? 0.200 1.800 17.341 1.00 86.44 94 LEU A O 1
ATOM 733 N N . ALA A 1 95 ? 1.061 0.394 18.859 1.00 87.19 95 ALA A N 1
ATOM 734 C CA . ALA A 1 95 ? 1.938 -0.279 17.902 1.00 87.19 95 ALA A CA 1
ATOM 735 C C . ALA A 1 95 ? 1.135 -1.004 16.804 1.00 87.19 95 ALA A C 1
ATOM 737 O O . ALA A 1 95 ? 1.487 -0.916 15.630 1.00 87.19 95 ALA A O 1
ATOM 738 N N . ALA A 1 96 ? 0.010 -1.641 17.153 1.00 87.19 96 ALA A N 1
ATOM 739 C CA . ALA A 1 96 ? -0.907 -2.215 16.167 1.00 87.19 96 ALA A CA 1
ATOM 740 C C . ALA A 1 96 ? -1.498 -1.138 15.233 1.00 87.19 96 ALA A C 1
ATOM 742 O O . ALA A 1 96 ? -1.536 -1.330 14.019 1.00 87.19 96 ALA A O 1
ATOM 743 N N . ALA A 1 97 ? -1.883 0.028 15.761 1.00 88.69 97 ALA A N 1
ATOM 744 C CA . ALA A 1 97 ? -2.343 1.149 14.936 1.00 88.69 97 ALA A CA 1
ATOM 745 C C . ALA A 1 97 ? -1.237 1.701 14.014 1.00 88.69 97 ALA A C 1
ATOM 747 O O . ALA A 1 97 ? -1.500 2.003 12.850 1.00 88.69 97 ALA A O 1
ATOM 748 N N . ALA A 1 98 ? 0.008 1.776 14.497 1.00 89.94 98 ALA A N 1
ATOM 749 C CA . ALA A 1 98 ? 1.158 2.159 13.682 1.00 89.94 98 ALA A CA 1
ATOM 750 C C . ALA A 1 98 ? 1.380 1.171 12.528 1.00 89.94 98 ALA A C 1
ATOM 752 O O . ALA A 1 98 ? 1.574 1.607 11.398 1.00 89.94 98 ALA A O 1
ATOM 753 N N . LEU A 1 99 ? 1.249 -0.139 12.776 1.00 90.25 99 LEU A N 1
ATOM 754 C CA . LEU A 1 99 ? 1.308 -1.165 11.730 1.00 90.25 99 LEU A CA 1
ATOM 755 C C . LEU A 1 99 ? 0.184 -1.014 10.696 1.00 90.25 99 LEU A C 1
ATOM 757 O O . LEU A 1 99 ? 0.441 -1.165 9.504 1.00 90.25 99 LEU A O 1
ATOM 761 N N . LEU A 1 100 ? -1.042 -0.678 11.110 1.00 90.81 100 LEU A N 1
ATOM 762 C CA . LEU A 1 100 ? -2.130 -0.393 10.165 1.00 90.81 100 LEU A CA 1
ATOM 763 C C . LEU A 1 100 ?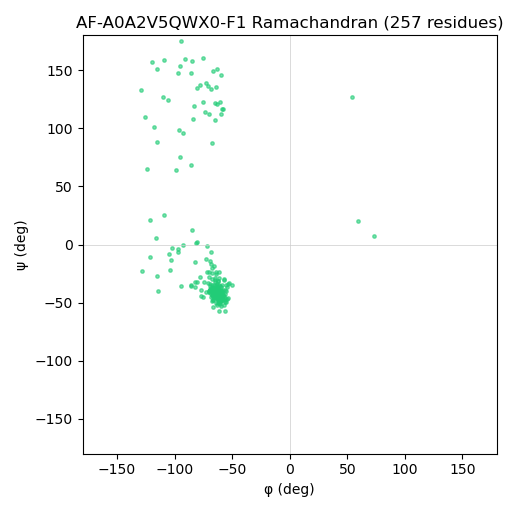 -1.798 0.811 9.269 1.00 90.81 100 LEU A C 1
ATOM 765 O O . LEU A 1 100 ? -1.955 0.736 8.052 1.00 90.81 100 LEU A O 1
ATOM 769 N N . ILE A 1 101 ? -1.252 1.888 9.843 1.00 91.56 101 ILE A N 1
ATOM 770 C CA . ILE A 1 101 ? -0.778 3.053 9.076 1.00 91.56 101 ILE A CA 1
ATOM 771 C C . ILE A 1 101 ? 0.366 2.653 8.132 1.00 91.56 101 ILE A C 1
ATOM 773 O O . ILE A 1 101 ? 0.390 3.074 6.977 1.00 91.56 101 ILE A O 1
ATOM 777 N N . THR A 1 102 ? 1.288 1.797 8.577 1.00 90.88 102 THR A N 1
ATOM 778 C CA . THR A 1 102 ? 2.358 1.257 7.729 1.00 90.88 102 THR A CA 1
ATOM 779 C C . THR A 1 102 ? 1.793 0.496 6.534 1.00 90.88 102 THR A C 1
ATOM 781 O O . THR A 1 102 ? 2.221 0.732 5.407 1.00 90.88 102 THR A O 1
ATOM 784 N N . LEU A 1 103 ? 0.805 -0.377 6.749 1.00 89.00 103 LEU A N 1
ATOM 785 C CA . LEU A 1 103 ? 0.129 -1.106 5.675 1.00 89.00 103 LEU A CA 1
ATOM 786 C C . LEU A 1 103 ? -0.576 -0.145 4.706 1.00 89.00 103 LEU A C 1
ATOM 788 O O . LEU A 1 103 ? -0.500 -0.326 3.491 1.00 89.00 103 LEU A O 1
ATOM 792 N N . TRP A 1 104 ? -1.207 0.905 5.231 1.00 91.50 104 TRP A N 1
ATOM 793 C CA . TRP A 1 104 ? -1.887 1.921 4.431 1.00 91.50 104 TRP A CA 1
ATOM 794 C C . TRP A 1 104 ? -0.918 2.668 3.504 1.00 91.50 104 TRP A C 1
ATOM 796 O O . TRP A 1 104 ? -1.183 2.773 2.304 1.00 91.50 104 TRP A O 1
ATOM 806 N N . MET A 1 105 ? 0.222 3.129 4.032 1.00 89.69 105 MET A N 1
ATOM 807 C CA . MET A 1 105 ? 1.229 3.863 3.254 1.00 89.69 105 MET A CA 1
ATOM 808 C C . MET A 1 105 ? 2.041 2.959 2.322 1.00 89.69 105 MET A C 1
ATOM 810 O O . MET A 1 105 ? 2.417 3.376 1.229 1.00 89.69 105 MET A O 1
ATOM 814 N N . ALA A 1 106 ? 2.282 1.706 2.712 1.00 87.44 106 ALA A N 1
ATOM 815 C CA . ALA A 1 106 ? 3.040 0.768 1.894 1.00 87.44 106 ALA A CA 1
ATOM 816 C C . ALA A 1 106 ? 2.323 0.427 0.580 1.00 87.44 106 ALA A C 1
ATOM 818 O O . ALA A 1 106 ? 2.991 0.185 -0.419 1.00 87.44 106 ALA A O 1
ATOM 819 N N . ALA A 1 107 ? 0.986 0.401 0.554 1.00 85.75 107 ALA A N 1
ATOM 820 C CA . ALA A 1 107 ? 0.224 0.012 -0.633 1.00 85.75 107 ALA A CA 1
ATOM 821 C C . ALA A 1 107 ? 0.548 0.858 -1.890 1.00 85.75 107 ALA A C 1
ATOM 823 O O . ALA A 1 107 ? 1.011 0.271 -2.871 1.00 85.75 107 ALA A O 1
ATOM 824 N N . PRO A 1 108 ? 0.404 2.201 -1.892 1.00 86.44 108 PRO A N 1
ATOM 825 C CA . PRO A 1 108 ? 0.775 3.020 -3.048 1.00 86.44 108 PRO A CA 1
ATOM 826 C C . PRO A 1 108 ? 2.266 2.953 -3.374 1.00 86.44 108 PRO A C 1
ATOM 828 O O . PRO A 1 108 ? 2.618 2.854 -4.544 1.00 86.44 108 PRO A O 1
ATOM 831 N N . CYS A 1 109 ? 3.147 2.944 -2.367 1.00 86.44 109 CYS A N 1
ATOM 832 C CA . CYS A 1 109 ? 4.592 2.852 -2.592 1.00 86.44 109 CYS A CA 1
ATOM 833 C C . CYS A 1 109 ? 4.984 1.536 -3.277 1.00 86.44 109 CYS A C 1
ATOM 835 O O . CYS A 1 109 ? 5.842 1.523 -4.154 1.00 86.44 109 CYS A O 1
ATOM 837 N N . ARG A 1 110 ? 4.343 0.418 -2.922 1.00 85.81 110 ARG A N 1
ATOM 838 C CA . ARG A 1 110 ? 4.606 -0.871 -3.573 1.00 85.81 110 ARG A CA 1
ATOM 839 C C . ARG A 1 110 ? 4.095 -0.907 -5.008 1.00 85.81 110 ARG A C 1
ATOM 841 O O . ARG A 1 110 ? 4.801 -1.430 -5.864 1.00 85.81 110 ARG A O 1
ATOM 848 N N . ILE A 1 111 ? 2.921 -0.333 -5.272 1.00 83.50 111 ILE A N 1
ATOM 849 C CA . ILE A 1 111 ? 2.389 -0.203 -6.637 1.00 83.50 111 ILE A CA 1
ATOM 850 C C . ILE A 1 111 ? 3.322 0.672 -7.487 1.00 83.50 111 ILE A C 1
ATOM 852 O O . ILE A 1 111 ? 3.664 0.285 -8.597 1.00 83.50 111 ILE A O 1
ATOM 856 N N . ALA A 1 112 ? 3.776 1.805 -6.946 1.00 85.38 112 ALA A N 1
ATOM 857 C CA . ALA A 1 112 ? 4.620 2.760 -7.660 1.00 85.38 112 ALA A CA 1
ATOM 858 C C . ALA A 1 112 ? 6.043 2.244 -7.934 1.00 85.38 112 ALA A C 1
ATOM 860 O O . ALA A 1 112 ? 6.573 2.468 -9.018 1.00 85.38 112 ALA A O 1
ATOM 861 N N . PHE A 1 113 ? 6.668 1.578 -6.956 1.00 83.81 113 PHE A N 1
ATOM 862 C CA . PHE A 1 113 ? 8.119 1.330 -6.967 1.00 83.81 113 PHE A CA 1
ATOM 863 C C . PHE A 1 113 ? 8.509 -0.146 -7.061 1.00 83.81 113 PHE A C 1
ATOM 865 O O . PHE A 1 113 ? 9.580 -0.471 -7.560 1.00 83.81 113 PHE A O 1
ATOM 872 N N . GLN A 1 114 ? 7.665 -1.065 -6.584 1.00 81.31 114 GLN A N 1
ATOM 873 C CA . GLN A 1 114 ? 7.993 -2.497 -6.570 1.00 81.31 114 GLN A CA 1
ATOM 874 C C . GLN A 1 114 ? 7.281 -3.299 -7.659 1.00 81.31 114 GLN A C 1
ATOM 876 O O . GLN A 1 114 ? 7.737 -4.391 -8.000 1.00 81.31 114 GLN A O 1
ATOM 881 N N . GLN A 1 115 ? 6.159 -2.794 -8.179 1.00 80.31 115 GLN A N 1
ATOM 882 C CA . GLN A 1 115 ? 5.304 -3.506 -9.132 1.00 80.31 115 GLN A CA 1
ATOM 883 C C . GLN A 1 115 ? 5.095 -2.697 -10.419 1.00 80.31 115 GLN A C 1
ATOM 885 O O . GLN A 1 115 ? 3.963 -2.326 -10.739 1.00 80.31 115 GLN A O 1
ATOM 890 N N . PRO A 1 116 ? 6.172 -2.458 -11.186 1.00 78.44 116 PRO A N 1
ATOM 891 C CA . PRO A 1 116 ? 6.114 -1.639 -12.392 1.00 78.44 116 PRO A CA 1
ATOM 892 C C . PRO A 1 116 ? 5.142 -2.218 -13.439 1.00 78.44 116 PRO A C 1
ATOM 894 O O . PRO A 1 116 ? 4.366 -1.467 -14.018 1.00 78.44 116 PRO A O 1
ATOM 897 N N . ALA A 1 117 ? 5.033 -3.551 -13.564 1.00 78.69 117 ALA A N 1
ATOM 898 C CA . ALA A 1 117 ? 4.081 -4.192 -14.484 1.00 78.69 117 ALA A CA 1
ATOM 899 C C . ALA A 1 117 ? 2.615 -3.898 -14.145 1.00 78.69 117 ALA A C 1
ATOM 901 O O . ALA A 1 117 ? 1.776 -3.766 -15.033 1.00 78.69 117 ALA A O 1
ATOM 902 N N . LEU A 1 118 ? 2.294 -3.827 -12.849 1.00 78.62 118 LEU A N 1
ATOM 903 C CA . LEU A 1 118 ? 0.942 -3.529 -12.394 1.00 78.62 118 LEU A CA 1
ATOM 904 C C . LEU A 1 118 ? 0.570 -2.100 -12.777 1.00 78.62 118 LEU A C 1
ATOM 906 O O . LEU A 1 118 ? -0.514 -1.869 -13.310 1.00 78.62 118 LEU A O 1
ATOM 910 N N . LEU A 1 119 ? 1.473 -1.158 -12.499 1.00 80.19 119 LEU A N 1
ATOM 911 C CA . LEU A 1 119 ? 1.280 0.242 -12.842 1.00 80.19 119 LEU A CA 1
ATOM 912 C C . LEU A 1 119 ? 1.204 0.423 -14.365 1.00 80.19 119 LEU A C 1
ATOM 914 O O . LEU A 1 119 ? 0.276 1.070 -14.844 1.00 80.19 119 LEU A O 1
ATOM 918 N N . GLY A 1 120 ? 2.089 -0.235 -15.119 1.00 78.88 120 GLY A N 1
ATOM 919 C CA . GLY A 1 120 ? 2.054 -0.268 -16.581 1.00 78.88 120 GLY A CA 1
ATOM 920 C C . GLY A 1 120 ? 0.720 -0.785 -17.122 1.00 78.88 120 GLY A C 1
ATOM 921 O O . GLY A 1 120 ? 0.104 -0.132 -17.960 1.00 78.88 120 GLY A O 1
ATOM 922 N N . ARG A 1 121 ? 0.196 -1.891 -16.576 1.00 79.00 121 ARG A N 1
ATOM 923 C CA . ARG A 1 121 ? -1.117 -2.432 -16.964 1.00 79.00 121 ARG A CA 1
ATOM 924 C C . ARG A 1 121 ? -2.274 -1.489 -16.630 1.00 79.00 121 ARG A C 1
ATOM 926 O O . ARG A 1 121 ? -3.155 -1.305 -17.464 1.00 79.00 121 ARG A O 1
ATOM 933 N N . LEU A 1 122 ? -2.291 -0.899 -15.432 1.00 77.69 122 LEU A N 1
ATOM 934 C CA . LEU A 1 122 ? -3.330 0.062 -15.028 1.00 77.69 122 LEU A CA 1
ATOM 935 C C . LEU A 1 122 ? -3.408 1.239 -16.007 1.00 77.69 122 LEU A C 1
ATOM 937 O O . LEU A 1 122 ? -4.491 1.712 -16.360 1.00 77.69 122 LEU A O 1
ATOM 941 N N . VAL A 1 123 ? -2.247 1.687 -16.470 1.00 79.00 123 VAL A N 1
ATOM 942 C CA . VAL A 1 123 ? -2.133 2.817 -17.385 1.00 79.00 123 VAL A CA 1
ATOM 943 C C . VAL A 1 123 ? -2.492 2.411 -18.806 1.00 79.00 123 VAL A C 1
ATOM 945 O O . VAL A 1 123 ? -3.268 3.125 -19.437 1.00 79.00 123 VAL A O 1
ATOM 948 N N . ALA A 1 124 ? -2.011 1.259 -19.277 1.00 78.19 124 ALA A N 1
ATOM 949 C CA . ALA A 1 124 ? -2.366 0.710 -20.582 1.00 78.19 124 ALA A CA 1
ATOM 950 C C . ALA A 1 124 ? -3.888 0.547 -20.716 1.00 78.19 124 ALA A C 1
ATOM 952 O O . ALA A 1 124 ? -4.478 1.100 -21.641 1.00 78.19 124 ALA A O 1
ATOM 953 N N . GLU A 1 125 ? -4.548 -0.072 -19.726 1.00 76.00 125 GLU A N 1
ATOM 954 C CA . GLU A 1 125 ? -6.014 -0.202 -19.705 1.00 76.00 125 GLU A CA 1
ATOM 955 C C . GLU A 1 125 ? -6.711 1.174 -19.735 1.00 76.00 125 GLU A C 1
ATOM 957 O O . GLU A 1 125 ? -7.760 1.339 -20.356 1.00 76.00 125 GLU A O 1
ATOM 962 N N . THR A 1 126 ? -6.130 2.199 -19.103 1.00 74.88 126 THR A N 1
ATOM 963 C CA . THR A 1 126 ? -6.698 3.560 -19.109 1.00 74.88 126 THR A CA 1
ATOM 964 C C . THR A 1 126 ? -6.532 4.241 -20.470 1.00 74.88 126 THR A C 1
ATOM 966 O O . THR A 1 126 ? -7.454 4.903 -20.958 1.00 74.88 126 THR A O 1
ATOM 969 N N . GLN A 1 127 ? -5.368 4.076 -21.103 1.00 73.62 127 GLN A N 1
ATOM 970 C CA . GLN A 1 127 ? -5.076 4.622 -22.428 1.00 73.62 127 GLN A CA 1
ATOM 971 C C . GLN A 1 127 ? -5.921 3.946 -23.512 1.00 73.62 127 GLN A C 1
ATOM 973 O O . GLN A 1 127 ? -6.508 4.648 -24.340 1.00 73.62 127 GLN A O 1
ATOM 978 N N . GLU A 1 128 ? -6.071 2.622 -23.467 1.00 73.75 128 GLU A N 1
ATOM 979 C CA . GLU A 1 128 ? -6.964 1.871 -24.356 1.00 73.75 128 GLU A CA 1
ATOM 980 C C . GLU A 1 128 ? -8.404 2.385 -24.273 1.00 73.75 128 GLU A C 1
ATOM 982 O O . GLU A 1 128 ? -9.046 2.615 -25.298 1.00 73.75 128 GLU A O 1
ATOM 987 N N . LEU A 1 129 ? -8.895 2.675 -23.065 1.00 70.62 129 LEU A N 1
ATOM 988 C CA . LEU A 1 129 ? -10.243 3.206 -22.863 1.00 70.62 129 LEU A CA 1
ATOM 989 C C . LEU A 1 129 ? -10.412 4.596 -23.500 1.00 70.62 129 LEU A C 1
ATOM 991 O O . LEU A 1 129 ? -11.447 4.890 -24.107 1.00 70.62 129 LEU A O 1
ATOM 995 N N . SER A 1 130 ? -9.381 5.441 -23.419 1.00 66.56 130 SER A N 1
ATOM 996 C CA . SER A 1 130 ? -9.372 6.744 -24.094 1.00 66.56 130 SER A CA 1
ATOM 997 C C . SER A 1 130 ? -9.393 6.614 -25.625 1.00 66.56 130 SER A C 1
ATOM 999 O O . SER A 1 130 ? -10.139 7.342 -26.285 1.00 66.56 130 SER A O 1
ATOM 1001 N N . MET A 1 131 ? -8.663 5.640 -26.183 1.00 67.88 131 MET A N 1
ATOM 1002 C CA . MET A 1 131 ? -8.642 5.355 -27.622 1.00 67.88 131 MET A CA 1
ATOM 1003 C C . MET A 1 131 ? -9.982 4.800 -28.109 1.00 67.88 131 MET A C 1
ATOM 1005 O O . MET A 1 131 ? -10.524 5.300 -29.096 1.00 67.88 131 MET A O 1
ATOM 1009 N N . ILE A 1 132 ? -10.568 3.845 -27.379 1.00 71.00 132 ILE A N 1
ATOM 1010 C CA . ILE A 1 132 ? -11.890 3.279 -27.681 1.00 71.00 132 ILE A CA 1
ATOM 1011 C C . ILE A 1 132 ? -12.956 4.374 -27.665 1.00 71.00 132 ILE A C 1
ATOM 1013 O O . ILE A 1 132 ? -13.808 4.408 -28.545 1.00 71.00 132 ILE A O 1
ATOM 1017 N N . ARG A 1 133 ? -12.914 5.3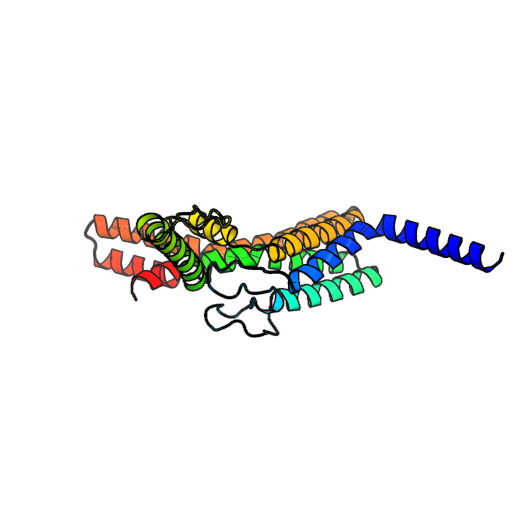19 -26.719 1.00 66.06 133 ARG A N 1
ATOM 1018 C CA . ARG A 1 133 ? -13.854 6.453 -26.715 1.00 66.06 133 ARG A CA 1
ATOM 1019 C C . ARG A 1 133 ? -13.646 7.410 -27.875 1.00 66.06 133 ARG A C 1
ATOM 1021 O O . ARG A 1 133 ? -14.638 7.882 -28.422 1.00 66.06 133 ARG A O 1
ATOM 1028 N N . GLY A 1 134 ? -12.395 7.701 -28.234 1.00 67.62 134 GLY A N 1
ATOM 1029 C CA . GLY A 1 134 ? -12.081 8.485 -29.428 1.00 67.62 134 GLY A CA 1
ATOM 1030 C C . GLY A 1 134 ? -12.689 7.837 -30.668 1.00 67.62 134 GLY A C 1
ATOM 1031 O O . GLY A 1 134 ? -13.425 8.486 -31.403 1.00 67.62 134 GLY A O 1
ATOM 1032 N N . PHE A 1 135 ? -12.489 6.527 -30.820 1.00 73.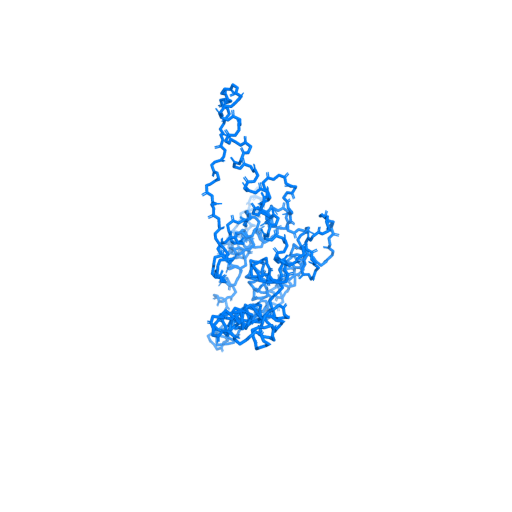38 135 PHE A N 1
ATOM 1033 C CA . PHE A 1 135 ? -13.091 5.746 -31.892 1.00 73.38 135 PHE A CA 1
ATOM 1034 C C . PHE A 1 135 ? -14.628 5.769 -31.842 1.00 73.38 135 PHE A C 1
ATOM 1036 O O . PHE A 1 135 ? -15.262 6.126 -32.829 1.00 73.38 135 PHE A O 1
ATOM 1043 N N . THR A 1 136 ? -15.246 5.474 -30.696 1.00 71.56 136 THR A N 1
ATOM 1044 C CA . THR A 1 136 ? -16.710 5.468 -30.532 1.00 71.56 136 THR A CA 1
ATOM 1045 C C . THR A 1 136 ? -17.325 6.832 -30.820 1.00 71.56 136 THR A C 1
ATOM 1047 O O . THR A 1 136 ? -18.342 6.912 -31.493 1.00 71.56 136 THR A O 1
ATOM 1050 N N . LYS A 1 137 ? -16.709 7.926 -30.363 1.00 69.06 137 LYS A N 1
ATOM 1051 C CA . LYS A 1 137 ? -17.208 9.280 -30.631 1.00 69.06 137 LYS A CA 1
ATOM 1052 C C . LYS A 1 137 ? -17.132 9.640 -32.119 1.00 69.06 137 LYS A C 1
ATOM 1054 O O . LYS A 1 137 ? -17.982 10.384 -32.597 1.00 69.06 137 LYS A O 1
ATOM 1059 N N . THR A 1 138 ? -16.110 9.153 -32.822 1.00 73.56 138 THR A N 1
ATOM 1060 C CA . THR A 1 138 ? -15.871 9.477 -34.234 1.00 73.56 138 THR A CA 1
ATOM 1061 C C . THR A 1 138 ? -16.643 8.570 -35.192 1.00 73.56 138 THR A C 1
ATOM 1063 O O . THR A 1 138 ? -17.077 9.038 -36.240 1.00 73.56 138 THR A O 1
ATOM 1066 N N . TYR A 1 139 ? -16.825 7.293 -34.847 1.00 74.38 139 TYR A N 1
ATOM 1067 C CA . TYR A 1 139 ? -17.307 6.268 -35.779 1.00 74.38 139 TYR A CA 1
ATOM 1068 C C . TYR A 1 139 ? -18.602 5.567 -35.347 1.00 74.38 139 TYR A C 1
ATOM 1070 O O . TYR A 1 139 ? -19.181 4.843 -36.155 1.00 74.38 139 TYR A O 1
ATOM 1078 N N . LEU A 1 140 ? -19.079 5.755 -34.110 1.00 75.38 140 LEU A N 1
ATOM 1079 C CA . LEU A 1 140 ? -20.320 5.149 -33.618 1.00 75.38 140 LEU A CA 1
ATOM 1080 C C . LEU A 1 140 ? -21.381 6.220 -33.295 1.00 75.38 140 LEU A C 1
ATOM 1082 O O . LEU A 1 140 ? -21.042 7.353 -32.947 1.00 75.38 140 LEU A O 1
ATOM 1086 N N . PRO A 1 141 ? -22.682 5.888 -33.409 1.00 73.12 141 PRO A N 1
ATOM 1087 C CA . PRO A 1 141 ? -23.764 6.798 -33.043 1.00 73.12 141 PRO A CA 1
ATOM 1088 C C . PRO A 1 141 ? -23.684 7.199 -31.562 1.00 73.12 141 PRO A C 1
ATOM 1090 O O . PRO A 1 141 ? -23.274 6.415 -30.705 1.00 73.12 141 PRO A O 1
ATOM 1093 N N . VAL A 1 142 ? -24.076 8.443 -31.269 1.00 63.16 142 VAL A N 1
ATOM 1094 C CA . VAL A 1 142 ? -23.905 9.079 -29.955 1.00 63.16 142 VAL A CA 1
ATOM 1095 C C . VAL A 1 142 ? -24.600 8.268 -28.861 1.00 63.16 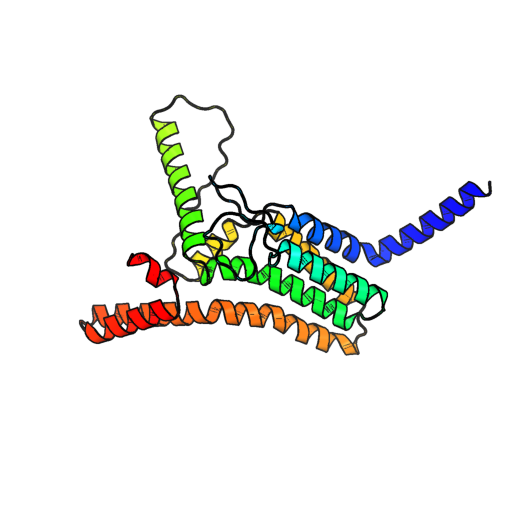142 VAL A C 1
ATOM 1097 O O . VAL A 1 142 ? -25.821 8.132 -28.842 1.00 63.16 142 VAL A O 1
ATOM 1100 N N . ASN A 1 143 ? -23.810 7.745 -27.924 1.00 61.97 143 ASN A N 1
ATOM 1101 C CA . ASN A 1 143 ? -24.319 7.082 -26.733 1.00 61.97 143 ASN A CA 1
ATOM 1102 C C . ASN A 1 143 ? -24.659 8.143 -25.668 1.00 61.97 143 ASN A C 1
ATOM 1104 O O . ASN A 1 143 ? -23.778 8.884 -25.238 1.00 61.97 143 ASN A O 1
ATOM 1108 N N . TYR A 1 144 ? -25.930 8.223 -25.257 1.00 60.66 144 TYR A N 1
ATOM 1109 C CA . TYR A 1 144 ? -26.441 9.203 -24.282 1.00 60.66 144 TYR A CA 1
ATOM 1110 C C . TYR A 1 144 ? -26.171 8.824 -22.811 1.00 60.66 144 TYR A C 1
ATOM 1112 O O . TYR A 1 144 ? -26.601 9.531 -21.900 1.00 60.66 144 TYR A O 1
ATOM 1120 N N . GLY A 1 145 ? -25.476 7.710 -22.556 1.00 61.97 145 GLY A N 1
ATOM 1121 C CA . GLY A 1 145 ? -25.029 7.341 -21.213 1.00 61.97 145 GLY A CA 1
ATOM 1122 C C . GLY A 1 145 ? -23.971 8.306 -20.661 1.00 61.97 145 GLY A C 1
ATOM 1123 O O . GLY A 1 145 ? -23.168 8.870 -21.403 1.00 61.97 145 GLY A O 1
ATOM 1124 N N . THR A 1 146 ? -23.937 8.483 -19.339 1.00 49.88 146 THR A N 1
ATOM 1125 C CA . THR A 1 146 ? -22.913 9.295 -18.668 1.00 49.88 146 THR A CA 1
ATOM 1126 C C . THR A 1 146 ? -21.537 8.654 -18.845 1.00 49.88 146 THR A C 1
ATOM 1128 O O . THR A 1 146 ? -21.237 7.630 -18.232 1.00 49.88 146 THR A O 1
ATOM 1131 N N . ALA A 1 147 ? -20.687 9.248 -19.678 1.00 50.84 147 ALA A N 1
ATOM 1132 C CA . ALA A 1 147 ? -19.302 8.817 -19.806 1.00 50.84 147 ALA A CA 1
ATOM 1133 C C . ALA A 1 147 ? -18.506 9.267 -18.569 1.00 50.84 147 ALA A C 1
ATOM 1135 O O . ALA A 1 147 ? -18.304 10.462 -18.368 1.00 50.84 147 ALA A O 1
ATOM 1136 N N . GLU A 1 148 ? -18.029 8.326 -17.748 1.00 52.12 148 GLU A N 1
ATOM 1137 C CA . GLU A 1 148 ? -17.115 8.633 -16.637 1.00 52.12 148 GLU A CA 1
ATOM 1138 C C . GLU A 1 148 ? -15.831 9.272 -17.180 1.00 52.12 148 GLU A C 1
ATOM 1140 O O . GLU A 1 148 ? -15.070 8.632 -17.901 1.00 52.12 148 GLU A O 1
ATOM 1145 N N . THR A 1 149 ? -15.568 10.543 -16.903 1.00 44.53 149 THR A N 1
ATOM 1146 C CA . THR A 1 149 ? -14.409 11.271 -17.431 1.00 44.53 149 THR A CA 1
ATOM 1147 C C . THR A 1 149 ? -13.103 10.777 -16.800 1.00 44.53 149 THR A C 1
ATOM 1149 O O . THR A 1 149 ? -12.828 11.031 -15.633 1.00 44.53 149 THR A O 1
ATOM 1152 N N . TYR A 1 150 ? -12.248 10.128 -17.595 1.00 50.62 150 TYR A N 1
ATOM 1153 C CA . TYR A 1 150 ? -10.874 9.787 -17.218 1.00 50.62 150 TYR A CA 1
ATOM 1154 C C . TYR A 1 150 ? -9.925 10.510 -18.178 1.00 50.62 150 TYR A C 1
ATOM 1156 O O . TYR A 1 150 ? -9.779 10.103 -19.326 1.00 50.62 150 TYR A O 1
ATOM 1164 N N . SER A 1 151 ? -9.328 11.626 -17.743 1.00 43.84 151 SER A N 1
ATOM 1165 C CA . SER A 1 151 ? -8.426 12.453 -18.571 1.00 43.84 151 SER A CA 1
ATOM 1166 C C . SER A 1 151 ? -6.957 12.366 -18.146 1.00 43.84 151 SER A C 1
ATOM 1168 O O . SER A 1 151 ? -6.200 13.317 -18.343 1.00 43.84 151 SER A O 1
ATOM 1170 N N . LYS A 1 152 ? -6.538 11.278 -17.501 1.00 53.62 152 LYS A N 1
ATOM 1171 C CA . LYS A 1 152 ? -5.183 11.206 -16.954 1.00 53.62 152 LYS A CA 1
ATOM 1172 C C . LYS A 1 152 ? -4.241 10.572 -17.975 1.00 53.62 152 LYS A C 1
ATOM 1174 O O . LYS A 1 152 ? -4.166 9.353 -18.089 1.00 53.62 152 LYS A O 1
ATOM 1179 N N . LYS A 1 153 ? -3.544 11.416 -18.739 1.00 56.91 153 LYS A N 1
ATOM 1180 C CA . LYS A 1 153 ? -2.255 11.038 -19.324 1.00 56.91 153 LYS A CA 1
ATOM 1181 C C . LYS A 1 153 ? -1.239 11.093 -18.187 1.00 56.91 153 LYS A C 1
ATOM 1183 O O . LYS A 1 153 ? -1.150 12.118 -17.519 1.00 56.91 153 LYS A O 1
ATOM 1188 N N . PHE A 1 154 ? -0.558 9.987 -17.932 1.00 60.78 154 PHE A N 1
ATOM 1189 C CA . PHE A 1 154 ? 0.509 9.922 -16.941 1.00 60.78 154 PHE A CA 1
ATOM 1190 C C . PHE A 1 154 ? 1.835 9.858 -17.688 1.00 60.78 154 PHE A C 1
ATOM 1192 O O . PHE A 1 154 ? 2.009 8.992 -18.545 1.00 60.78 154 PHE A O 1
ATOM 1199 N N . GLU A 1 155 ? 2.723 10.794 -17.385 1.00 62.06 155 GLU A N 1
ATOM 1200 C CA . GLU A 1 155 ? 4.140 10.726 -17.745 1.00 62.06 155 GLU A CA 1
ATOM 1201 C C . GLU A 1 155 ? 4.849 9.919 -16.637 1.00 62.06 155 GLU A C 1
ATOM 1203 O O . GLU A 1 155 ? 4.376 9.911 -15.503 1.00 62.06 155 GLU A O 1
ATOM 1208 N N . PHE A 1 156 ? 5.905 9.156 -16.943 1.00 67.50 156 PHE A N 1
ATOM 1209 C CA . PHE A 1 156 ? 6.615 8.303 -15.957 1.00 67.50 156 PHE A CA 1
ATOM 1210 C C . PHE A 1 156 ? 8.093 8.653 -15.826 1.00 67.50 156 PHE A C 1
ATOM 1212 O O . PHE A 1 156 ? 8.898 7.834 -15.363 1.00 67.50 156 PHE A O 1
ATOM 1219 N N . ASP A 1 157 ? 8.433 9.870 -16.236 1.00 67.00 157 ASP A N 1
ATOM 1220 C CA . ASP A 1 157 ? 9.809 10.333 -16.338 1.00 67.00 157 ASP A CA 1
ATOM 1221 C C . ASP A 1 157 ? 10.453 10.450 -14.956 1.00 67.00 157 ASP A C 1
ATOM 1223 O O . ASP A 1 157 ? 11.653 10.214 -14.821 1.00 67.00 157 ASP A O 1
ATOM 1227 N N . THR A 1 158 ? 9.652 10.724 -13.919 1.00 79.44 158 THR A N 1
ATOM 1228 C CA . THR A 1 158 ? 10.130 10.842 -12.540 1.00 79.44 158 THR A CA 1
ATOM 1229 C C . THR A 1 158 ? 9.489 9.827 -11.592 1.00 79.44 158 THR A C 1
ATOM 1231 O O . THR A 1 158 ? 8.366 9.344 -11.782 1.00 79.44 158 THR A O 1
ATOM 1234 N N . ILE A 1 159 ? 10.185 9.542 -10.487 1.00 83.81 159 ILE A N 1
ATOM 1235 C CA . ILE A 1 159 ? 9.647 8.764 -9.354 1.00 83.81 159 ILE A CA 1
ATOM 1236 C C . ILE A 1 159 ? 8.347 9.383 -8.816 1.00 83.81 159 ILE A C 1
ATOM 1238 O O . ILE A 1 159 ? 7.438 8.661 -8.391 1.00 83.81 159 ILE A O 1
ATOM 1242 N N . TRP A 1 160 ? 8.248 10.714 -8.839 1.00 83.25 160 TRP A N 1
ATOM 1243 C CA . TRP A 1 160 ? 7.066 11.431 -8.373 1.00 83.25 160 TRP A CA 1
ATOM 1244 C C . TRP A 1 160 ? 5.843 11.139 -9.241 1.00 83.25 160 TRP A C 1
ATOM 1246 O O . TRP A 1 160 ? 4.766 10.859 -8.708 1.00 83.25 160 TRP A O 1
ATOM 1256 N N . ASP A 1 161 ? 6.013 11.105 -10.561 1.00 82.75 161 ASP A N 1
ATOM 1257 C CA . ASP A 1 161 ? 4.903 10.833 -11.472 1.00 82.75 161 ASP A CA 1
ATOM 1258 C C . ASP A 1 161 ? 4.411 9.389 -11.344 1.00 82.75 161 ASP A C 1
ATOM 1260 O O . ASP A 1 161 ? 3.202 9.141 -11.317 1.00 82.75 161 ASP A O 1
ATOM 1264 N N . ARG A 1 162 ? 5.328 8.434 -11.129 1.00 85.56 162 ARG A N 1
ATOM 1265 C CA . ARG A 1 162 ? 4.976 7.036 -10.817 1.00 85.56 162 ARG A CA 1
ATOM 1266 C C . ARG A 1 162 ? 4.143 6.933 -9.541 1.00 85.56 162 ARG A C 1
ATOM 1268 O O . ARG A 1 162 ? 3.150 6.201 -9.504 1.00 85.56 162 ARG A O 1
ATOM 1275 N N . PHE A 1 163 ? 4.510 7.683 -8.500 1.00 86.62 163 PHE A N 1
ATOM 1276 C CA . PHE A 1 163 ? 3.737 7.732 -7.259 1.00 86.62 163 PHE A CA 1
ATOM 1277 C C . PHE A 1 163 ? 2.351 8.351 -7.471 1.00 86.62 163 PHE A C 1
ATOM 1279 O O . PHE A 1 163 ? 1.351 7.801 -7.003 1.00 86.62 163 PHE A O 1
ATOM 1286 N N . LEU A 1 164 ? 2.273 9.461 -8.206 1.00 85.69 164 LEU A N 1
ATOM 1287 C CA . LEU A 1 164 ? 1.020 10.159 -8.485 1.00 85.69 164 LEU A CA 1
ATOM 1288 C C . LEU A 1 164 ? 0.071 9.307 -9.342 1.00 85.69 164 LEU A C 1
ATOM 1290 O O . LEU A 1 164 ? -1.135 9.256 -9.077 1.00 85.69 164 LEU A O 1
ATOM 1294 N N . ALA A 1 165 ? 0.619 8.577 -10.314 1.00 83.69 165 ALA A N 1
ATOM 1295 C CA . ALA A 1 165 ? -0.113 7.601 -11.104 1.00 83.69 165 ALA A CA 1
ATOM 1296 C C . ALA A 1 165 ? -0.644 6.462 -10.226 1.00 83.69 165 ALA A C 1
ATOM 1298 O O . ALA A 1 165 ? -1.848 6.208 -10.233 1.00 83.69 165 ALA A O 1
ATOM 1299 N N . ALA A 1 166 ? 0.198 5.840 -9.395 1.00 85.69 166 ALA A N 1
ATOM 1300 C CA . ALA A 1 166 ? -0.240 4.791 -8.472 1.00 85.69 166 ALA A CA 1
ATOM 1301 C C . ALA A 1 166 ? -1.351 5.277 -7.524 1.00 85.69 166 ALA A C 1
ATOM 1303 O O . ALA A 1 166 ? -2.361 4.594 -7.348 1.00 85.69 166 ALA A O 1
ATOM 1304 N N . TYR A 1 167 ? -1.201 6.483 -6.967 1.00 86.31 167 TYR A N 1
ATOM 1305 C CA . TYR A 1 167 ? -2.195 7.109 -6.094 1.00 86.31 167 TYR A CA 1
ATOM 1306 C C . TYR A 1 167 ? -3.543 7.311 -6.795 1.00 86.31 167 TYR A C 1
ATOM 1308 O O . TYR A 1 167 ? -4.603 7.097 -6.209 1.00 86.31 167 TYR A O 1
ATOM 1316 N N . SER A 1 168 ? -3.512 7.683 -8.073 1.00 85.06 168 SER A N 1
ATOM 1317 C CA . SER A 1 168 ? -4.711 7.969 -8.858 1.00 85.06 168 SER A CA 1
ATOM 1318 C C . SER A 1 168 ? -5.637 6.765 -9.072 1.00 85.06 168 SER A C 1
ATOM 1320 O O . SER A 1 168 ? -6.830 6.964 -9.309 1.00 85.06 168 SER A O 1
ATOM 1322 N N . PHE A 1 169 ? -5.092 5.546 -8.987 1.00 84.81 169 PHE A N 1
ATOM 1323 C CA . PHE A 1 169 ? -5.818 4.290 -9.169 1.00 84.81 169 PHE A CA 1
ATOM 1324 C C . PHE A 1 169 ? -6.348 3.709 -7.856 1.00 84.81 169 PHE A C 1
ATOM 1326 O O . PHE A 1 169 ? -6.995 2.663 -7.870 1.00 84.81 169 PHE A O 1
ATOM 1333 N N . LEU A 1 170 ? -6.106 4.355 -6.714 1.00 87.25 170 LEU A N 1
ATOM 1334 C CA . LEU A 1 170 ? -6.589 3.864 -5.428 1.00 87.25 170 LEU A CA 1
ATOM 1335 C C . LEU A 1 170 ? -8.108 4.028 -5.308 1.00 87.25 170 LEU A C 1
ATOM 1337 O O . LEU A 1 170 ? -8.695 5.049 -5.666 1.00 87.25 170 LEU A O 1
ATOM 1341 N N . GLY A 1 171 ? -8.750 2.982 -4.801 1.00 86.44 171 GLY A N 1
ATOM 1342 C CA . GLY A 1 171 ? -10.188 2.920 -4.584 1.00 86.44 171 GLY A CA 1
ATOM 1343 C C . GLY A 1 171 ? -10.605 3.315 -3.170 1.00 86.44 171 GLY A C 1
ATOM 1344 O O . GLY A 1 171 ? -9.787 3.517 -2.272 1.00 86.44 171 GLY A O 1
ATOM 1345 N N . LEU A 1 172 ? -11.922 3.370 -2.960 1.00 87.94 172 LEU A N 1
ATOM 1346 C CA . LEU A 1 172 ? -12.548 3.718 -1.677 1.00 87.94 172 LEU A CA 1
ATOM 1347 C C . LEU A 1 172 ? -12.046 2.864 -0.506 1.00 87.94 172 LEU A C 1
ATOM 1349 O O . LEU A 1 172 ? -11.912 3.374 0.602 1.00 87.94 172 LEU A O 1
ATOM 1353 N N . GLY A 1 173 ? -11.723 1.589 -0.742 1.00 87.31 173 GLY A N 1
ATOM 1354 C CA . GLY A 1 173 ? -11.192 0.699 0.287 1.00 87.31 173 GLY A CA 1
ATOM 1355 C C . GLY A 1 173 ? -9.893 1.221 0.896 1.00 87.31 173 GLY A C 1
ATOM 1356 O O . GLY A 1 173 ? -9.765 1.239 2.116 1.00 87.31 173 GLY A O 1
ATOM 1357 N N . TRP A 1 174 ? -8.976 1.748 0.084 1.00 90.81 174 TRP A N 1
ATOM 1358 C CA . TRP A 1 174 ? -7.724 2.315 0.589 1.00 90.81 174 TRP A CA 1
ATOM 1359 C C . TRP A 1 174 ? -7.961 3.561 1.458 1.00 90.81 174 TRP A C 1
ATOM 1361 O O . TRP A 1 174 ? -7.376 3.683 2.536 1.00 90.81 174 TRP A O 1
ATOM 1371 N N . TYR A 1 175 ? -8.869 4.450 1.039 1.00 91.44 175 TYR A N 1
ATOM 1372 C CA . TYR A 1 175 ? -9.237 5.638 1.818 1.00 91.44 175 TYR A CA 1
ATOM 1373 C C . TYR A 1 175 ? -9.900 5.266 3.149 1.00 91.44 175 TYR A C 1
ATOM 1375 O O . TYR A 1 175 ? -9.509 5.786 4.194 1.00 91.44 175 TYR A O 1
ATOM 1383 N N . CYS A 1 176 ? -10.854 4.327 3.135 1.00 91.94 176 CYS A N 1
ATOM 1384 C CA . CYS A 1 176 ? -11.490 3.822 4.352 1.00 91.94 176 CYS A CA 1
ATOM 1385 C C . CYS A 1 176 ? -10.467 3.189 5.303 1.00 91.94 176 CYS A C 1
ATOM 1387 O O . CYS A 1 176 ? -10.510 3.450 6.504 1.00 91.94 176 CYS A O 1
ATOM 1389 N N . PHE A 1 177 ? -9.520 2.406 4.775 1.00 91.88 177 PHE A N 1
ATOM 1390 C CA . PHE A 1 177 ? -8.467 1.788 5.578 1.00 91.88 177 PHE A CA 1
ATOM 1391 C C . PHE A 1 177 ? -7.573 2.839 6.248 1.00 91.88 177 PHE A C 1
ATOM 1393 O O . PHE A 1 177 ? -7.339 2.767 7.455 1.00 91.88 177 PHE A O 1
ATOM 1400 N N . GLY A 1 178 ? -7.125 3.848 5.496 1.00 91.38 178 GLY A N 1
ATOM 1401 C CA . GLY A 1 178 ? -6.292 4.933 6.016 1.00 91.38 178 GLY A CA 1
ATOM 1402 C C . GLY A 1 178 ? -6.988 5.779 7.072 1.00 91.38 178 GLY A C 1
ATOM 1403 O O . GLY A 1 178 ? -6.478 5.928 8.182 1.00 91.38 178 GLY A O 1
ATOM 1404 N N . ILE A 1 179 ? -8.187 6.279 6.756 1.00 93.38 179 ILE A N 1
ATOM 1405 C CA . ILE A 1 179 ? -8.990 7.083 7.686 1.00 93.38 179 ILE A CA 1
ATOM 1406 C C . ILE A 1 179 ? -9.281 6.274 8.951 1.00 93.38 179 ILE A C 1
ATOM 1408 O O . ILE A 1 179 ? -9.068 6.769 10.055 1.00 93.38 179 ILE A O 1
ATOM 1412 N N . GLY A 1 180 ? -9.703 5.015 8.811 1.00 92.62 180 GLY A N 1
ATOM 1413 C CA . GLY A 1 180 ? -9.989 4.163 9.960 1.00 92.62 180 GLY A CA 1
ATOM 1414 C C . GLY A 1 180 ? -8.765 3.934 10.850 1.00 92.62 180 GLY A C 1
ATOM 1415 O O . GLY A 1 180 ? -8.861 4.066 12.070 1.00 92.62 180 GLY A O 1
ATOM 1416 N N . SER A 1 181 ? -7.598 3.696 10.247 1.00 92.56 181 SER A N 1
ATOM 1417 C CA . SER A 1 181 ? -6.327 3.531 10.969 1.00 92.56 181 SER A CA 1
ATOM 1418 C C . SER A 1 181 ? -5.920 4.797 11.729 1.00 92.56 181 SER A C 1
ATOM 1420 O O . SER A 1 181 ? -5.492 4.716 12.882 1.00 92.56 181 SER A O 1
ATOM 1422 N N . LEU A 1 182 ? -6.104 5.975 11.121 1.00 93.56 182 LEU A N 1
ATOM 1423 C CA . LEU A 1 182 ? -5.831 7.264 11.760 1.00 93.56 182 LEU A CA 1
ATOM 1424 C C . LEU A 1 182 ? -6.780 7.541 12.931 1.00 93.56 182 LEU A C 1
ATOM 1426 O O . LEU A 1 182 ? -6.318 7.954 13.993 1.00 93.56 182 LEU A O 1
ATOM 1430 N N . LEU A 1 183 ? -8.082 7.273 12.781 1.00 93.00 183 LEU A N 1
ATOM 1431 C CA . LEU A 1 183 ? -9.054 7.441 13.870 1.00 93.00 183 LEU A CA 1
ATOM 1432 C C . LEU A 1 183 ? -8.708 6.551 15.072 1.00 93.00 183 LEU A C 1
ATOM 1434 O O . LEU A 1 183 ? -8.738 7.019 16.214 1.00 93.00 183 LEU A O 1
ATOM 1438 N N . ILE A 1 184 ? -8.309 5.298 14.818 1.00 91.12 184 ILE A N 1
ATOM 1439 C CA . ILE A 1 184 ? -7.830 4.384 15.862 1.00 91.12 184 ILE A CA 1
ATOM 1440 C C . ILE A 1 184 ? -6.575 4.965 16.529 1.00 91.12 184 ILE A C 1
ATOM 1442 O O . ILE A 1 184 ? -6.548 5.091 17.752 1.00 91.12 184 ILE A O 1
ATOM 1446 N N . ALA A 1 185 ? -5.568 5.392 15.764 1.00 90.88 185 ALA A N 1
ATOM 1447 C CA . ALA A 1 185 ? -4.343 5.961 16.328 1.00 90.88 185 ALA A CA 1
ATOM 1448 C C . ALA A 1 185 ? -4.613 7.207 17.195 1.00 90.88 185 ALA A C 1
ATOM 1450 O O . ALA A 1 185 ? -4.149 7.270 18.334 1.00 90.88 185 ALA A O 1
ATOM 1451 N N . ILE A 1 186 ? -5.418 8.157 16.705 1.00 90.31 186 ILE A N 1
ATOM 1452 C CA . ILE A 1 186 ? -5.795 9.378 17.437 1.00 90.31 186 ILE A CA 1
ATOM 1453 C C . ILE A 1 186 ? -6.489 9.022 18.753 1.00 90.31 186 ILE A C 1
ATOM 1455 O O . ILE A 1 186 ? -6.145 9.559 19.807 1.00 90.31 186 ILE A O 1
ATOM 1459 N N . SER A 1 187 ? -7.436 8.082 18.710 1.00 89.50 187 SER A N 1
ATOM 1460 C CA . SER A 1 187 ? -8.175 7.662 19.902 1.00 89.50 187 SER A CA 1
ATOM 1461 C C . SER A 1 187 ? -7.282 7.019 20.970 1.00 89.50 187 SER A C 1
ATOM 1463 O O . SER A 1 187 ? -7.519 7.210 22.163 1.00 89.50 187 SER A O 1
ATOM 1465 N N . LEU A 1 188 ? -6.239 6.290 20.555 1.00 88.06 188 LEU A N 1
ATOM 1466 C CA . LEU A 1 188 ? -5.279 5.661 21.457 1.00 88.06 188 LEU A CA 1
ATOM 1467 C C . LEU A 1 188 ? -4.315 6.696 22.039 1.00 88.06 188 LEU A C 1
ATOM 1469 O O . LEU A 1 188 ? -4.118 6.716 23.252 1.00 88.06 188 LEU A O 1
ATOM 1473 N N . ILE A 1 189 ? -3.780 7.599 21.208 1.00 87.81 189 ILE A N 1
ATOM 1474 C CA . ILE A 1 189 ? -2.896 8.698 21.640 1.00 87.81 189 ILE A CA 1
ATOM 1475 C C . ILE A 1 189 ? -3.595 9.595 22.665 1.00 87.81 189 ILE A C 1
ATOM 1477 O O . ILE A 1 189 ? -2.987 9.969 23.667 1.00 87.81 189 ILE A O 1
ATOM 1481 N N . ALA A 1 190 ? -4.881 9.896 22.465 1.00 85.88 190 ALA A N 1
ATOM 1482 C CA . ALA A 1 190 ? -5.663 10.700 23.404 1.00 85.88 190 ALA A CA 1
ATOM 1483 C C . ALA A 1 190 ? -5.777 10.064 24.805 1.00 85.88 190 ALA A C 1
ATOM 1485 O O . ALA A 1 190 ? -5.980 10.775 25.787 1.00 85.88 190 ALA A O 1
ATOM 1486 N N . ARG A 1 191 ? -5.624 8.738 24.907 1.00 84.00 191 ARG A N 1
ATOM 1487 C CA . ARG A 1 191 ? -5.712 7.968 26.159 1.00 84.00 191 ARG A CA 1
ATOM 1488 C C . ARG A 1 191 ? -4.351 7.671 26.791 1.00 84.00 191 ARG A C 1
ATOM 1490 O O . ARG A 1 191 ? -4.305 7.070 27.862 1.00 84.00 191 ARG A O 1
ATOM 1497 N N . LEU A 1 192 ? -3.253 8.055 26.141 1.00 85.44 192 LEU A N 1
ATOM 1498 C CA . LEU A 1 192 ? -1.903 7.799 26.632 1.00 85.44 192 LEU A CA 1
ATOM 1499 C C . LEU A 1 192 ? -1.490 8.821 27.710 1.00 85.44 192 LEU A C 1
ATOM 1501 O O . LEU A 1 192 ? -1.659 10.033 27.512 1.00 85.44 192 LEU A O 1
ATOM 1505 N N . PRO A 1 193 ? -0.892 8.365 28.829 1.00 84.31 193 PRO A N 1
ATOM 1506 C CA . PRO A 1 193 ? -0.315 9.256 29.829 1.00 84.31 193 PRO A CA 1
ATOM 1507 C C . PRO A 1 193 ? 0.847 10.068 29.236 1.00 84.31 193 PRO A C 1
ATOM 1509 O O . PRO A 1 193 ? 1.543 9.620 28.323 1.00 84.31 193 PRO A O 1
ATOM 1512 N N . ALA A 1 194 ? 1.081 11.274 29.765 1.00 80.94 194 ALA A N 1
ATOM 1513 C CA . ALA A 1 194 ? 2.044 12.230 29.204 1.00 80.94 194 ALA A CA 1
ATOM 1514 C C . ALA A 1 194 ? 3.463 11.649 29.032 1.00 80.94 194 ALA A C 1
ATOM 1516 O O . ALA A 1 194 ? 4.108 11.915 28.019 1.00 80.94 194 ALA A O 1
ATOM 1517 N N . GLY A 1 195 ? 3.911 10.800 29.965 1.00 79.56 195 GLY A N 1
ATOM 1518 C CA . GLY A 1 195 ? 5.229 10.155 29.920 1.00 79.56 195 GLY A CA 1
ATOM 1519 C C . GLY A 1 195 ? 5.413 9.136 28.787 1.00 79.56 195 GLY A C 1
ATOM 1520 O O . GLY A 1 195 ? 6.541 8.861 28.387 1.00 79.56 195 GLY A O 1
ATOM 1521 N N . GLU A 1 196 ? 4.329 8.606 28.216 1.00 84.00 196 GLU A N 1
ATOM 1522 C CA . GLU A 1 196 ? 4.392 7.615 27.132 1.00 84.00 196 GLU A CA 1
ATOM 1523 C C . GLU A 1 196 ? 4.233 8.234 25.735 1.00 84.00 196 GLU A C 1
ATOM 1525 O O . GLU A 1 196 ? 4.462 7.564 24.726 1.00 84.00 196 GLU A O 1
ATOM 1530 N N . ARG A 1 197 ? 3.921 9.535 25.643 1.00 80.56 197 ARG A N 1
ATOM 1531 C CA . ARG A 1 197 ? 3.754 10.239 24.358 1.00 80.56 197 ARG A CA 1
ATOM 1532 C C . ARG A 1 197 ? 5.029 10.257 23.514 1.00 80.56 197 ARG A C 1
ATOM 1534 O O . ARG A 1 197 ? 4.953 10.194 22.293 1.00 80.56 197 ARG A O 1
ATOM 1541 N N . VAL A 1 198 ? 6.204 10.271 24.143 1.00 84.88 198 VAL A N 1
ATOM 1542 C CA . VAL A 1 198 ? 7.488 10.177 23.424 1.00 84.88 198 VAL A CA 1
ATOM 1543 C C . VAL A 1 198 ? 7.647 8.805 22.760 1.00 84.8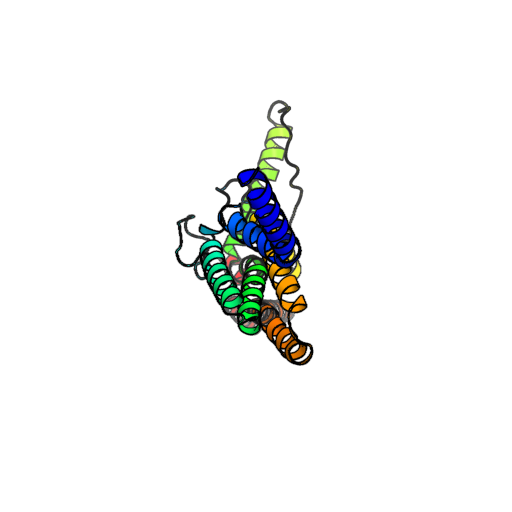8 198 VAL A C 1
ATOM 1545 O O . VAL A 1 198 ? 8.097 8.716 21.620 1.00 84.88 198 VAL A O 1
ATOM 1548 N N . ARG A 1 199 ? 7.205 7.727 23.421 1.00 84.62 199 ARG A N 1
ATOM 1549 C CA . ARG A 1 199 ? 7.193 6.380 22.824 1.00 84.62 199 ARG A CA 1
ATOM 1550 C C . ARG A 1 199 ? 6.178 6.285 21.685 1.00 84.62 199 ARG A C 1
ATOM 1552 O O . ARG A 1 199 ? 6.454 5.632 20.685 1.00 84.62 199 ARG A O 1
ATOM 1559 N N . ALA A 1 200 ? 5.045 6.981 21.799 1.00 83.19 200 ALA A N 1
ATOM 1560 C CA . ALA A 1 200 ? 4.077 7.104 20.711 1.00 83.19 200 ALA A CA 1
ATOM 1561 C C . ALA A 1 200 ? 4.675 7.787 19.467 1.00 83.19 200 ALA A C 1
ATOM 1563 O O . ALA A 1 200 ? 4.446 7.326 18.350 1.00 83.19 200 ALA A O 1
ATOM 1564 N N . LEU A 1 201 ? 5.493 8.829 19.653 1.00 83.69 201 LEU A N 1
ATOM 1565 C CA . LEU A 1 201 ? 6.245 9.455 18.560 1.00 83.69 201 LEU A CA 1
ATOM 1566 C C . LEU A 1 201 ? 7.297 8.508 17.972 1.00 83.69 201 LEU A C 1
ATOM 1568 O O . LEU A 1 201 ? 7.444 8.443 16.760 1.00 83.69 201 LEU A O 1
ATOM 1572 N N . ALA A 1 202 ? 7.990 7.717 18.792 1.00 87.81 202 ALA A N 1
ATOM 1573 C CA . ALA A 1 202 ? 8.928 6.722 18.269 1.00 87.81 202 ALA A CA 1
ATOM 1574 C C . ALA A 1 202 ? 8.227 5.677 17.377 1.00 87.81 202 ALA A C 1
ATOM 1576 O O . ALA A 1 202 ? 8.779 5.259 16.363 1.00 87.81 202 ALA A O 1
ATOM 1577 N N . LEU A 1 203 ? 6.984 5.295 17.696 1.00 88.81 203 LEU A N 1
ATOM 1578 C CA . LEU A 1 203 ? 6.199 4.370 16.871 1.00 88.81 203 LEU A CA 1
ATOM 1579 C C . LEU A 1 203 ? 5.798 4.961 15.508 1.00 88.81 203 LEU A C 1
ATOM 1581 O O . LEU A 1 203 ? 5.622 4.198 14.558 1.00 88.81 203 LEU A O 1
ATOM 1585 N N . SER A 1 204 ? 5.714 6.289 15.358 1.00 85.56 204 SER A N 1
ATOM 1586 C CA . SER A 1 204 ? 5.465 6.915 14.047 1.00 85.56 204 SER A CA 1
ATOM 1587 C C . SER A 1 204 ? 6.678 6.843 13.104 1.00 85.56 204 SER A C 1
ATOM 1589 O O . SER A 1 204 ? 6.536 7.025 11.892 1.00 85.56 204 SER A O 1
ATOM 1591 N N . LEU A 1 205 ? 7.861 6.482 13.617 1.00 88.12 205 LEU A N 1
ATOM 1592 C CA . LEU A 1 205 ? 9.030 6.193 12.784 1.00 88.12 205 LEU A CA 1
ATOM 1593 C C . LEU A 1 205 ? 8.868 4.891 11.990 1.00 88.12 205 LEU A C 1
ATOM 1595 O O . LEU A 1 205 ? 9.489 4.757 10.941 1.00 88.12 205 LEU A O 1
ATOM 1599 N N . ILE A 1 206 ? 8.018 3.956 12.433 1.00 91.25 206 ILE A N 1
ATOM 1600 C CA . ILE A 1 206 ? 7.789 2.673 11.747 1.00 91.25 206 ILE A CA 1
ATOM 1601 C C . ILE A 1 206 ? 7.222 2.873 10.328 1.00 91.25 206 ILE A C 1
ATOM 1603 O O . ILE A 1 206 ? 7.867 2.423 9.377 1.00 91.25 206 ILE A O 1
ATOM 1607 N N . PRO A 1 207 ? 6.068 3.548 10.120 1.00 89.62 207 PRO A N 1
ATOM 1608 C CA . PRO A 1 207 ? 5.549 3.785 8.771 1.00 89.62 207 PRO A CA 1
ATOM 1609 C C . PRO A 1 207 ? 6.528 4.590 7.911 1.00 89.62 207 PRO A C 1
ATOM 1611 O O . PRO A 1 207 ? 6.741 4.241 6.752 1.00 89.62 207 PRO A O 1
ATOM 1614 N N . THR A 1 208 ? 7.184 5.597 8.492 1.00 89.00 208 THR A N 1
ATOM 1615 C CA . THR A 1 208 ? 8.192 6.411 7.798 1.00 89.00 208 THR A CA 1
ATOM 1616 C C . THR A 1 208 ? 9.372 5.563 7.314 1.00 89.00 208 THR A C 1
ATOM 1618 O O . THR A 1 208 ? 9.762 5.649 6.152 1.00 89.00 208 THR A O 1
ATOM 1621 N N . GLY A 1 209 ? 9.906 4.691 8.172 1.00 89.88 209 GLY A N 1
ATOM 1622 C CA . GLY A 1 209 ? 11.009 3.793 7.838 1.00 89.88 209 GLY A CA 1
ATOM 1623 C C . GLY A 1 209 ? 10.653 2.822 6.714 1.00 89.88 209 GLY A C 1
ATOM 1624 O O . GLY A 1 209 ? 11.454 2.616 5.806 1.00 89.88 209 GLY A O 1
ATOM 1625 N N . VAL A 1 210 ? 9.430 2.285 6.714 1.00 90.69 210 VAL A N 1
ATOM 1626 C CA . VAL A 1 210 ? 8.961 1.420 5.621 1.00 90.69 210 VAL A CA 1
ATOM 1627 C C . VAL A 1 210 ? 8.868 2.183 4.303 1.00 90.69 210 VAL A C 1
ATOM 1629 O O . VAL A 1 210 ? 9.337 1.672 3.291 1.00 90.69 210 VAL A O 1
ATOM 1632 N N . VAL A 1 211 ? 8.339 3.410 4.296 1.00 88.81 211 VAL A N 1
ATOM 1633 C CA . VAL A 1 211 ? 8.306 4.240 3.078 1.00 88.81 211 VAL A CA 1
ATOM 1634 C C . VAL A 1 211 ? 9.721 4.493 2.550 1.00 88.81 211 VAL A C 1
ATOM 1636 O O . VAL A 1 211 ? 9.957 4.320 1.357 1.00 88.81 211 VAL A O 1
ATOM 1639 N N . ILE A 1 212 ? 10.677 4.814 3.430 1.00 90.56 212 ILE A N 1
ATOM 1640 C CA . ILE A 1 212 ? 12.085 5.007 3.050 1.00 90.56 212 ILE A CA 1
ATOM 1641 C C . ILE A 1 212 ? 12.658 3.729 2.425 1.00 90.56 212 ILE A C 1
ATOM 1643 O O . ILE A 1 212 ? 13.251 3.790 1.349 1.00 90.56 212 ILE A O 1
ATOM 1647 N N . ILE A 1 213 ? 12.447 2.566 3.050 1.00 90.69 213 ILE A N 1
ATOM 1648 C CA . ILE A 1 213 ? 12.926 1.274 2.532 1.00 90.69 213 ILE A CA 1
ATOM 1649 C C . ILE A 1 213 ? 12.338 0.979 1.146 1.00 90.69 213 ILE A C 1
ATOM 1651 O O . ILE A 1 213 ? 13.054 0.501 0.270 1.00 90.69 213 ILE A O 1
ATOM 1655 N N . LEU A 1 214 ? 11.052 1.271 0.933 1.00 88.06 214 LEU A N 1
ATOM 1656 C CA . LEU A 1 214 ? 10.386 1.039 -0.352 1.00 88.06 214 LEU A CA 1
ATOM 1657 C C . LEU A 1 214 ? 10.856 2.005 -1.449 1.00 88.06 214 LEU A C 1
ATOM 1659 O O . LEU A 1 214 ? 10.912 1.610 -2.609 1.00 88.06 214 LEU A O 1
ATOM 1663 N N . LEU A 1 215 ? 11.191 3.245 -1.088 1.00 89.12 215 LEU A N 1
ATOM 1664 C CA . LEU A 1 215 ? 11.605 4.299 -2.016 1.00 89.12 215 LEU A CA 1
ATOM 1665 C C . LEU A 1 215 ? 13.093 4.213 -2.399 1.00 89.12 215 LEU A C 1
ATOM 1667 O O . LEU A 1 215 ? 13.474 4.576 -3.511 1.00 89.12 215 LEU A O 1
ATOM 1671 N N . THR A 1 216 ? 13.941 3.736 -1.481 1.00 89.31 216 THR A N 1
ATOM 1672 C CA . THR A 1 216 ? 15.408 3.741 -1.635 1.00 89.31 216 THR A CA 1
ATOM 1673 C C . THR A 1 216 ? 15.891 3.057 -2.924 1.00 89.31 216 THR A C 1
ATOM 1675 O O . THR A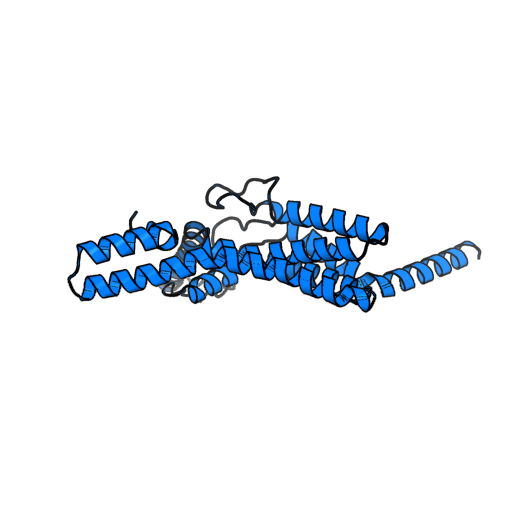 1 216 ? 16.709 3.659 -3.620 1.00 89.31 216 THR A O 1
ATOM 1678 N N . PRO A 1 217 ? 15.403 1.857 -3.307 1.00 88.31 217 PRO A N 1
ATOM 1679 C CA . PRO A 1 217 ? 15.836 1.211 -4.546 1.00 88.31 217 PRO A CA 1
ATOM 1680 C C . PRO A 1 217 ? 15.530 2.046 -5.795 1.00 88.31 217 PRO A C 1
ATOM 1682 O O . PRO A 1 217 ? 16.403 2.198 -6.646 1.00 88.31 217 PRO A O 1
ATOM 1685 N N . SER A 1 218 ? 14.343 2.656 -5.874 1.00 87.44 218 SER A N 1
ATOM 1686 C CA . SER A 1 218 ? 13.964 3.503 -7.011 1.00 87.44 218 SER A CA 1
ATOM 1687 C C . SER A 1 218 ? 14.810 4.773 -7.099 1.00 87.44 218 SER A C 1
ATOM 1689 O O . SER A 1 218 ? 15.261 5.113 -8.188 1.00 87.44 218 SER A O 1
ATOM 1691 N N . LEU A 1 219 ? 15.116 5.424 -5.968 1.00 89.06 219 LEU A N 1
ATOM 1692 C CA . LEU A 1 219 ? 16.013 6.594 -5.941 1.00 89.06 219 LEU A CA 1
ATOM 1693 C C . LEU A 1 219 ? 17.422 6.255 -6.443 1.00 89.06 219 LEU A C 1
ATOM 1695 O O . LEU A 1 219 ? 18.029 7.017 -7.196 1.00 89.06 219 LEU A O 1
ATOM 1699 N N . ILE A 1 220 ? 17.951 5.100 -6.030 1.00 90.25 220 ILE A N 1
ATOM 1700 C CA . ILE A 1 220 ? 19.254 4.626 -6.504 1.00 90.25 220 ILE A CA 1
ATOM 1701 C C . ILE A 1 220 ? 19.186 4.325 -8.009 1.00 90.25 220 ILE A C 1
ATOM 1703 O O . ILE A 1 220 ? 20.096 4.710 -8.747 1.00 90.25 220 ILE A O 1
ATOM 1707 N N . GLY A 1 221 ? 18.110 3.679 -8.467 1.00 87.88 221 GLY A N 1
ATOM 1708 C CA . GLY A 1 221 ? 17.870 3.378 -9.878 1.00 87.88 221 GLY A CA 1
ATOM 1709 C C . GLY A 1 221 ? 17.866 4.625 -10.765 1.00 87.88 221 GLY A C 1
ATOM 1710 O O . GLY A 1 221 ? 18.642 4.691 -11.718 1.00 87.88 221 GLY A O 1
ATOM 1711 N N . GLU A 1 222 ? 17.071 5.637 -10.412 1.00 89.12 222 GLU A N 1
ATOM 1712 C CA . GLU A 1 222 ? 16.958 6.908 -11.149 1.00 89.12 222 GLU A CA 1
ATOM 1713 C C . GLU A 1 222 ? 18.300 7.660 -11.226 1.00 89.12 222 GLU A C 1
ATOM 1715 O O . GLU A 1 222 ? 18.692 8.171 -12.283 1.00 89.12 222 GLU A O 1
ATOM 1720 N N . HIS A 1 223 ? 19.075 7.657 -10.135 1.00 91.81 223 HIS A N 1
ATOM 1721 C CA . HIS A 1 223 ? 20.414 8.255 -10.113 1.00 91.81 223 HIS A CA 1
ATOM 1722 C C . HIS A 1 223 ? 21.383 7.569 -11.082 1.00 91.81 223 HIS A C 1
ATOM 1724 O O . HIS A 1 223 ? 22.115 8.233 -11.823 1.00 91.81 223 HIS A O 1
ATOM 1730 N N . TYR A 1 224 ? 21.403 6.232 -11.098 1.00 91.06 224 TYR A N 1
ATOM 1731 C CA . TYR A 1 224 ? 22.253 5.483 -12.026 1.00 91.06 224 TYR A CA 1
ATOM 1732 C C . TYR A 1 224 ? 21.778 5.604 -13.475 1.00 91.06 224 TYR A C 1
ATOM 1734 O O . TYR A 1 224 ? 22.623 5.684 -14.367 1.00 91.06 224 TYR A O 1
ATOM 1742 N N . PHE A 1 225 ? 20.468 5.687 -13.708 1.00 89.19 225 PHE A N 1
ATOM 1743 C CA . PHE A 1 225 ? 19.903 5.925 -15.034 1.00 89.19 225 PHE A CA 1
ATOM 1744 C C . PHE A 1 225 ? 20.360 7.279 -15.591 1.00 89.19 225 PHE A C 1
ATOM 1746 O O . PHE A 1 225 ? 20.939 7.346 -16.674 1.00 89.19 225 PHE A O 1
ATOM 1753 N N . THR A 1 226 ? 20.247 8.341 -14.790 1.00 88.88 226 THR A N 1
ATOM 1754 C CA . THR A 1 226 ? 20.713 9.686 -15.164 1.00 88.88 226 THR A CA 1
ATOM 1755 C C . THR A 1 226 ? 22.211 9.695 -15.496 1.00 88.88 226 THR A C 1
ATOM 1757 O O . THR A 1 226 ? 22.635 10.254 -16.511 1.00 88.88 226 THR A O 1
ATOM 1760 N N . LYS A 1 227 ? 23.039 9.012 -14.691 1.00 90.31 227 LYS A N 1
ATOM 1761 C CA . LYS A 1 227 ? 24.478 8.852 -14.977 1.00 90.31 227 LYS A CA 1
ATOM 1762 C C . LYS A 1 227 ? 24.751 8.080 -16.266 1.00 90.31 227 LYS A C 1
ATOM 1764 O O . LYS A 1 227 ? 25.727 8.388 -16.953 1.00 90.31 227 LYS A O 1
ATOM 1769 N N . ALA A 1 228 ? 23.926 7.088 -16.589 1.00 87.62 228 ALA A N 1
ATOM 1770 C CA . ALA A 1 228 ? 24.039 6.332 -17.827 1.00 87.62 228 ALA A CA 1
ATOM 1771 C C . ALA A 1 228 ? 23.771 7.223 -19.048 1.00 87.62 228 ALA A C 1
ATOM 1773 O O . ALA A 1 228 ? 24.585 7.226 -19.973 1.00 87.62 228 ALA A O 1
ATOM 1774 N N . CYS A 1 229 ? 22.720 8.051 -19.006 1.00 87.00 229 CYS A N 1
ATOM 1775 C CA . CYS A 1 229 ? 22.410 9.012 -20.068 1.00 87.00 229 CYS A CA 1
ATOM 1776 C C . CYS A 1 229 ? 23.544 10.029 -20.275 1.00 87.00 229 CYS A C 1
ATOM 1778 O O . CYS A 1 229 ? 23.944 10.286 -21.410 1.00 87.00 229 CYS A O 1
ATOM 1780 N N . ILE A 1 230 ? 24.127 10.551 -19.188 1.00 90.88 230 ILE A N 1
ATOM 1781 C CA . ILE A 1 230 ? 25.284 11.462 -19.261 1.00 90.88 230 ILE A CA 1
ATOM 1782 C C . ILE A 1 230 ? 26.492 10.763 -19.903 1.00 90.88 230 ILE A C 1
ATOM 1784 O O . ILE A 1 230 ? 27.126 11.321 -20.797 1.00 90.88 230 ILE A O 1
ATOM 1788 N N . ALA A 1 231 ? 26.808 9.533 -19.486 1.00 87.75 231 ALA A N 1
ATOM 1789 C CA . ALA A 1 231 ? 27.923 8.770 -20.051 1.00 87.75 231 ALA A CA 1
ATOM 1790 C C . ALA A 1 231 ? 27.708 8.433 -21.539 1.00 87.75 231 ALA A C 1
ATOM 1792 O O . ALA A 1 231 ? 28.662 8.443 -22.317 1.00 87.75 231 ALA A O 1
ATOM 1793 N N . GLN A 1 232 ? 26.461 8.175 -21.939 1.00 89.38 232 GLN A N 1
ATOM 1794 C CA . GLN A 1 232 ? 26.081 7.945 -23.331 1.00 89.38 232 GLN A CA 1
ATOM 1795 C C . GLN A 1 232 ? 26.253 9.212 -24.176 1.00 89.38 232 GLN A C 1
ATOM 1797 O O . GLN A 1 232 ? 26.848 9.141 -25.249 1.00 89.38 232 GLN A O 1
ATOM 1802 N N . ALA A 1 233 ? 25.811 10.370 -23.676 1.00 89.31 233 ALA A N 1
ATOM 1803 C CA . ALA A 1 233 ? 25.997 11.658 -24.347 1.00 89.31 233 ALA A CA 1
ATOM 1804 C C . ALA A 1 233 ? 27.484 12.026 -24.518 1.00 89.31 233 ALA A C 1
ATOM 1806 O O . ALA A 1 233 ? 27.859 12.684 -25.484 1.00 89.31 233 ALA A O 1
ATOM 1807 N N . GLN A 1 234 ? 28.343 11.558 -23.610 1.00 92.50 234 GLN A N 1
ATOM 1808 C CA . GLN A 1 234 ? 29.800 11.719 -23.681 1.00 92.50 234 GLN A CA 1
ATOM 1809 C C . GLN A 1 234 ? 30.496 10.697 -24.603 1.00 92.50 234 GLN A C 1
ATOM 1811 O O . GLN A 1 234 ? 31.722 10.698 -24.692 1.00 92.50 234 GLN A O 1
ATOM 1816 N N . GLY A 1 235 ? 29.754 9.794 -25.255 1.00 90.12 235 GLY A N 1
ATOM 1817 C CA . GLY A 1 235 ? 30.313 8.749 -26.121 1.00 90.12 235 GLY A CA 1
ATOM 1818 C C . GLY A 1 235 ? 31.005 7.599 -25.375 1.00 90.12 235 GLY A C 1
ATOM 1819 O O . GLY A 1 235 ? 31.603 6.724 -25.999 1.00 90.12 235 GLY A O 1
ATOM 1820 N N . ALA A 1 236 ? 30.915 7.547 -24.042 1.00 91.44 236 ALA A N 1
ATOM 1821 C CA . ALA A 1 236 ? 31.534 6.510 -23.218 1.00 91.44 236 ALA A CA 1
ATOM 1822 C C . ALA A 1 236 ? 30.629 5.266 -23.108 1.00 91.44 236 ALA A C 1
ATOM 1824 O O . ALA A 1 236 ? 30.096 4.955 -22.037 1.00 91.44 236 ALA A O 1
ATOM 1825 N N . ALA A 1 237 ? 30.466 4.545 -24.223 1.00 88.81 237 ALA A N 1
ATOM 1826 C CA . ALA A 1 237 ? 29.500 3.451 -24.375 1.00 88.81 237 ALA A CA 1
ATOM 1827 C C . ALA A 1 237 ? 29.606 2.360 -23.289 1.00 88.81 237 ALA A C 1
ATOM 1829 O O . ALA A 1 237 ? 28.600 1.987 -22.687 1.00 88.81 237 ALA A O 1
ATOM 1830 N N . GLU A 1 238 ? 30.813 1.890 -22.961 1.00 92.00 238 GLU A N 1
ATOM 1831 C CA . GLU A 1 238 ? 30.992 0.847 -21.937 1.00 92.00 238 GLU A CA 1
ATOM 1832 C C . GLU A 1 238 ? 30.554 1.298 -20.535 1.00 92.00 238 GLU A C 1
ATOM 1834 O O . GLU A 1 238 ? 29.957 0.527 -19.775 1.00 92.00 238 GLU A O 1
ATOM 1839 N N . ARG A 1 239 ? 30.819 2.565 -20.185 1.00 89.06 239 ARG A N 1
ATOM 1840 C CA . ARG A 1 239 ? 30.400 3.139 -18.896 1.00 89.06 239 ARG A CA 1
ATOM 1841 C C . ARG A 1 239 ? 28.887 3.317 -18.846 1.00 89.06 239 ARG A C 1
ATOM 1843 O O . ARG A 1 239 ? 28.289 3.008 -17.818 1.00 89.06 239 ARG A O 1
ATOM 1850 N N . ALA A 1 240 ? 28.279 3.755 -19.948 1.00 87.56 240 ALA A N 1
ATOM 1851 C CA . ALA A 1 240 ? 26.831 3.882 -20.061 1.00 87.56 240 ALA A CA 1
ATOM 1852 C C . ALA A 1 240 ? 26.134 2.529 -19.854 1.00 87.56 240 ALA A C 1
ATOM 1854 O O . ALA A 1 240 ? 25.252 2.423 -19.004 1.00 87.56 240 ALA A O 1
ATOM 1855 N N . ILE A 1 241 ? 26.599 1.468 -20.528 1.00 89.81 241 ILE A N 1
ATOM 1856 C CA . ILE A 1 241 ? 26.046 0.110 -20.375 1.00 89.81 241 ILE A CA 1
ATOM 1857 C C . ILE A 1 241 ? 26.135 -0.362 -18.919 1.00 89.81 241 ILE A C 1
ATOM 1859 O O . ILE A 1 241 ? 25.175 -0.927 -18.389 1.00 89.81 241 ILE A O 1
ATOM 1863 N N . ARG A 1 242 ? 27.271 -0.125 -18.248 1.00 93.31 242 ARG A N 1
ATOM 1864 C CA . ARG A 1 242 ? 27.432 -0.501 -16.837 1.00 93.31 242 ARG A CA 1
ATOM 1865 C C . ARG A 1 242 ? 26.425 0.231 -15.948 1.00 93.31 242 ARG A C 1
ATOM 1867 O O . ARG A 1 242 ? 25.791 -0.415 -15.119 1.00 93.31 242 ARG A O 1
ATOM 1874 N N . TYR A 1 243 ? 26.257 1.540 -16.128 1.00 90.31 243 TYR A N 1
ATOM 1875 C CA . TYR A 1 243 ? 25.305 2.318 -15.335 1.00 90.31 243 TYR A CA 1
ATOM 1876 C C . TYR A 1 243 ? 23.846 1.940 -15.613 1.00 90.31 243 TYR A C 1
ATOM 1878 O O . TYR A 1 243 ? 23.090 1.808 -14.653 1.00 90.31 243 TYR A O 1
ATOM 1886 N N . TYR A 1 244 ? 23.470 1.651 -16.864 1.00 89.88 244 TYR A N 1
ATOM 1887 C CA . TYR A 1 244 ? 22.134 1.132 -17.179 1.00 89.88 244 TYR A CA 1
ATOM 1888 C C . TYR A 1 244 ? 21.867 -0.213 -16.497 1.00 89.88 244 TYR A C 1
ATOM 1890 O O . TYR A 1 244 ? 20.813 -0.394 -15.895 1.00 89.88 244 TYR A O 1
ATOM 1898 N N . ARG A 1 245 ? 22.829 -1.148 -16.513 1.00 90.44 245 ARG A N 1
ATOM 1899 C CA . ARG A 1 245 ? 22.684 -2.432 -15.800 1.00 90.44 245 ARG A CA 1
ATOM 1900 C C . ARG A 1 245 ? 22.495 -2.247 -14.301 1.00 90.44 245 ARG A C 1
ATOM 1902 O O . ARG A 1 245 ? 21.657 -2.924 -13.713 1.00 90.44 245 ARG A O 1
ATOM 1909 N N . THR A 1 246 ? 23.238 -1.327 -13.691 1.00 90.81 246 THR A N 1
ATOM 1910 C CA . THR A 1 246 ? 23.055 -1.005 -12.274 1.00 90.81 246 THR A CA 1
ATOM 1911 C C . THR A 1 246 ? 21.680 -0.387 -12.017 1.00 90.81 246 THR A C 1
ATOM 1913 O O . THR A 1 246 ? 21.015 -0.791 -11.068 1.00 90.81 246 THR A O 1
ATOM 1916 N N . ALA A 1 247 ? 21.217 0.529 -12.873 1.00 89.25 247 ALA A N 1
ATOM 1917 C CA . ALA A 1 247 ? 19.889 1.129 -12.756 1.00 89.25 247 ALA A CA 1
ATOM 1918 C C . ALA A 1 247 ? 18.775 0.070 -12.813 1.00 89.25 247 ALA A C 1
ATOM 1920 O O . ALA A 1 247 ? 17.934 0.029 -11.921 1.00 89.25 247 ALA A O 1
ATOM 1921 N N . MET A 1 248 ? 18.839 -0.848 -13.784 1.00 89.19 248 MET A N 1
ATOM 1922 C CA . MET A 1 248 ? 17.899 -1.970 -13.922 1.00 89.19 248 MET A CA 1
ATOM 1923 C C . MET A 1 248 ? 17.922 -2.942 -12.738 1.00 89.19 248 MET A C 1
ATOM 1925 O O . MET A 1 248 ? 16.912 -3.568 -12.422 1.00 89.19 248 MET A O 1
ATOM 1929 N N . TRP A 1 249 ? 19.080 -3.109 -12.093 1.00 89.56 249 TRP A N 1
ATOM 1930 C CA . TRP A 1 249 ? 19.208 -3.993 -10.935 1.00 89.56 249 TRP A CA 1
ATOM 1931 C C . TRP A 1 249 ? 18.487 -3.434 -9.704 1.00 89.56 249 TRP A C 1
ATOM 1933 O O . TRP A 1 249 ? 17.841 -4.186 -8.975 1.00 89.56 249 TRP A O 1
ATOM 1943 N N . PHE A 1 250 ? 18.589 -2.121 -9.483 1.00 87.19 250 PHE A N 1
ATOM 1944 C CA . PHE A 1 250 ? 17.956 -1.446 -8.349 1.00 87.19 250 PHE A CA 1
ATOM 1945 C C . PHE A 1 250 ? 16.485 -1.106 -8.594 1.00 87.19 250 PHE A C 1
ATOM 1947 O O . PHE A 1 250 ? 15.678 -1.214 -7.670 1.00 87.19 250 PHE A O 1
ATOM 1954 N N . ASP A 1 251 ? 16.127 -0.729 -9.820 1.00 85.81 251 ASP A N 1
ATOM 1955 C CA . ASP A 1 251 ? 14.768 -0.362 -10.192 1.00 85.81 251 ASP A CA 1
ATOM 1956 C C . ASP A 1 251 ? 14.295 -1.191 -11.386 1.00 85.81 251 ASP A C 1
ATOM 1958 O O . ASP A 1 251 ? 14.735 -1.031 -12.528 1.00 85.81 251 ASP A O 1
ATOM 1962 N N . ARG A 1 252 ? 13.347 -2.086 -11.094 1.00 82.00 252 ARG A N 1
ATOM 1963 C CA . ARG A 1 252 ? 12.757 -2.991 -12.081 1.00 82.00 252 ARG A CA 1
ATOM 1964 C C . ARG A 1 252 ? 11.962 -2.258 -13.152 1.00 82.00 252 ARG A C 1
ATOM 1966 O O . ARG A 1 252 ? 11.725 -2.863 -14.189 1.00 82.00 252 ARG A O 1
ATOM 1973 N N . TRP A 1 253 ? 11.557 -1.006 -12.923 1.00 82.81 253 TRP A N 1
ATOM 1974 C CA . TRP A 1 253 ? 10.874 -0.202 -13.935 1.00 82.81 253 TRP A CA 1
ATOM 1975 C C . TRP A 1 253 ? 11.707 -0.108 -15.218 1.00 82.81 253 TRP A C 1
ATOM 1977 O O . TRP A 1 253 ? 11.232 -0.466 -16.288 1.00 82.81 253 TRP A O 1
ATOM 1987 N N . TYR A 1 254 ? 12.993 0.232 -15.099 1.00 79.94 254 TYR A N 1
ATOM 1988 C CA . TYR A 1 254 ? 13.892 0.354 -16.253 1.00 79.94 254 TYR A CA 1
ATOM 1989 C C . TYR A 1 254 ? 14.231 -0.983 -16.926 1.00 79.94 254 TYR A C 1
ATOM 1991 O O . TYR A 1 254 ? 14.771 -0.995 -18.027 1.00 79.94 254 TYR A O 1
ATOM 1999 N N . ALA A 1 255 ? 13.950 -2.113 -16.273 1.00 76.62 255 ALA A N 1
ATOM 2000 C CA . ALA A 1 255 ? 14.143 -3.433 -16.864 1.00 76.62 255 ALA A CA 1
ATOM 2001 C C . ALA A 1 255 ? 12.969 -3.855 -17.768 1.00 76.62 255 ALA A C 1
ATOM 2003 O O . ALA A 1 255 ? 13.115 -4.813 -18.524 1.00 76.62 255 ALA A O 1
ATOM 2004 N N . GLN A 1 256 ? 11.814 -3.183 -17.682 1.00 69.31 256 GLN A N 1
ATOM 2005 C CA . GLN A 1 256 ? 10.627 -3.537 -18.467 1.00 69.31 256 GLN A CA 1
ATOM 2006 C C . GLN A 1 256 ? 10.665 -3.009 -19.898 1.00 69.31 256 GLN A C 1
ATOM 2008 O O . GLN A 1 256 ? 10.190 -3.706 -20.780 1.00 69.31 256 GLN A O 1
ATOM 2013 N N . ASP A 1 257 ? 11.288 -1.855 -20.144 1.00 56.62 257 ASP A N 1
ATOM 2014 C CA . ASP A 1 257 ? 11.351 -1.240 -21.483 1.00 56.62 257 ASP A CA 1
ATOM 2015 C C . ASP A 1 257 ? 12.219 -2.019 -22.495 1.00 56.62 257 ASP A C 1
ATOM 2017 O O . ASP A 1 257 ? 12.292 -1.654 -23.666 1.00 56.62 257 ASP A O 1
ATOM 2021 N N . ILE A 1 258 ? 12.915 -3.074 -22.056 1.00 54.62 258 ILE A N 1
ATOM 2022 C CA . ILE A 1 258 ? 13.867 -3.843 -22.877 1.00 54.62 258 ILE A CA 1
ATOM 2023 C C . ILE A 1 258 ? 13.281 -5.189 -23.352 1.00 54.62 258 ILE A C 1
ATOM 2025 O O . ILE A 1 258 ? 13.856 -5.803 -24.251 1.00 54.62 258 ILE A O 1
ATOM 2029 N N . ASN A 1 259 ? 12.150 -5.637 -22.790 1.00 39.47 259 ASN A N 1
ATOM 2030 C CA . ASN A 1 259 ? 11.462 -6.879 -23.180 1.00 39.47 259 ASN A CA 1
ATOM 2031 C C . ASN A 1 259 ? 10.206 -6.592 -24.003 1.00 39.47 259 ASN A C 1
ATOM 2033 O O . ASN A 1 259 ? 9.962 -7.365 -24.955 1.00 39.47 259 ASN A O 1
#

Secondary structure (DSSP, 8-state):
-HHHHHHHHHHHHHHHHHHHHHHHHHHHHHHHHHHHSBSB--SSSPPPBGGGSBSSS-TTS-----SSBHHHHHHHHHHHHHHHHHTT-HHHHHHHHHHHHHHHHHHHHIIIII-HHHHHHHHHHHHHHHHHHHHHHHHSPPP-S-----------SSHHHHHHHHHHTB-HHHHHHHHHHHHHHHHHHTTS-GGGHHHHHHHHHHHHHHHHHHHHHHHHHHHHHHHHHHHHHTT-HHHHHHHHHHHHHH-THHHHTT-

pLDDT: mean 80.58, std 11.42, range [39.47, 93.56]